Protein AF-A0A087SQ75-F1 (afdb_monomer_lite)

Radius of gyration: 21.37 Å; chains: 1; bounding box: 58×40×62 Å

Structure (mmCIF, N/CA/C/O backbone):
data_AF-A0A087SQ75-F1
#
_entry.id   AF-A0A087SQ75-F1
#
loop_
_atom_site.group_PDB
_atom_site.id
_atom_site.type_symbol
_atom_site.label_atom_id
_atom_site.label_alt_id
_atom_site.label_comp_id
_atom_site.label_asym_id
_atom_site.label_entity_id
_atom_site.label_seq_id
_atom_site.pdbx_PDB_ins_code
_atom_site.Cartn_x
_atom_site.Cartn_y
_atom_site.Cartn_z
_atom_site.occupancy
_atom_site.B_iso_or_equiv
_atom_site.auth_seq_id
_atom_site.auth_comp_id
_atom_site.auth_asym_id
_atom_site.auth_atom_id
_atom_site.pdbx_PDB_model_num
ATOM 1 N N . MET A 1 1 ? 0.098 8.932 1.287 1.00 66.19 1 MET A N 1
ATOM 2 C CA . MET A 1 1 ? -0.908 9.842 1.866 1.00 66.19 1 MET A CA 1
ATOM 3 C C . MET A 1 1 ? -0.530 11.257 1.477 1.00 66.19 1 MET A C 1
ATOM 5 O O . MET A 1 1 ? 0.657 11.552 1.413 1.00 66.19 1 MET A O 1
ATOM 9 N N . SER A 1 2 ? -1.513 12.097 1.157 1.00 80.88 2 SER A N 1
ATOM 10 C CA . SER A 1 2 ? -1.275 13.523 0.925 1.00 80.88 2 SER A CA 1
ATOM 11 C C . SER A 1 2 ? -1.126 14.210 2.279 1.00 80.88 2 SER A C 1
ATOM 13 O O . SER A 1 2 ? -2.069 14.174 3.065 1.00 80.88 2 SER A O 1
ATOM 15 N N . PHE A 1 3 ? 0.028 14.827 2.540 1.00 86.94 3 PHE A N 1
ATOM 16 C CA . PHE A 1 3 ? 0.308 15.516 3.806 1.00 86.94 3 PHE A CA 1
ATOM 17 C C . PHE A 1 3 ? -0.760 16.573 4.137 1.00 86.94 3 PHE A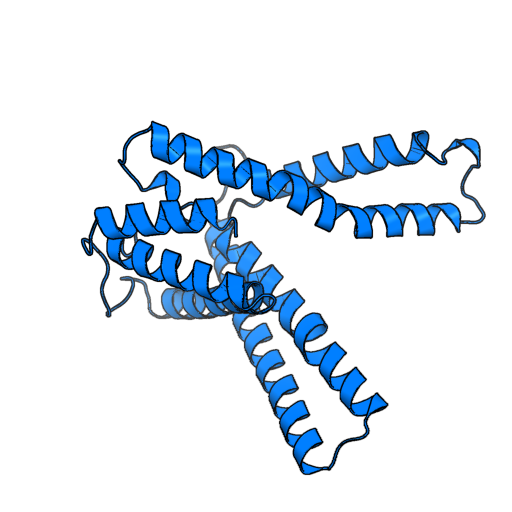 C 1
ATOM 19 O O . PHE A 1 3 ? -1.259 16.654 5.252 1.00 86.94 3 PHE A O 1
ATOM 26 N N . ALA A 1 4 ? -1.186 17.355 3.139 1.00 90.31 4 ALA A N 1
ATOM 27 C CA . ALA A 1 4 ? -2.216 18.374 3.337 1.00 90.31 4 ALA A CA 1
ATOM 28 C C . ALA A 1 4 ? -3.577 17.757 3.704 1.00 90.31 4 ALA A C 1
ATOM 30 O O . ALA A 1 4 ? -4.253 18.236 4.613 1.00 90.31 4 ALA A O 1
ATOM 31 N N . TYR A 1 5 ? -3.959 16.667 3.035 1.00 90.94 5 TYR A N 1
ATOM 32 C CA . TYR A 1 5 ? -5.167 15.916 3.376 1.00 90.94 5 TYR A CA 1
ATOM 33 C C . TYR A 1 5 ? -5.089 15.326 4.788 1.00 90.94 5 TYR A C 1
ATOM 35 O O . TYR A 1 5 ? -6.044 15.469 5.548 1.00 90.94 5 TYR A O 1
ATOM 43 N N . SER A 1 6 ? -3.968 14.693 5.157 1.00 91.12 6 SER A N 1
ATOM 44 C CA . SER A 1 6 ? -3.813 14.059 6.469 1.00 91.12 6 SER A CA 1
ATOM 45 C C . SER A 1 6 ? -3.833 15.098 7.592 1.00 91.12 6 SER A C 1
ATOM 47 O O . SER A 1 6 ? -4.494 14.873 8.603 1.00 91.12 6 SER A O 1
ATOM 49 N N . CYS A 1 7 ? -3.240 16.279 7.390 1.00 93.00 7 CYS A N 1
ATOM 50 C CA . CYS A 1 7 ? -3.358 17.404 8.319 1.00 93.00 7 CYS A CA 1
ATOM 51 C C . CYS A 1 7 ? -4.805 17.892 8.489 1.00 93.00 7 CYS A C 1
ATOM 53 O O . CYS A 1 7 ? -5.236 18.115 9.620 1.00 93.00 7 CYS A O 1
ATOM 55 N N . ILE A 1 8 ? -5.565 18.043 7.398 1.00 94.25 8 ILE A N 1
ATOM 56 C CA . ILE A 1 8 ? -6.971 18.471 7.475 1.00 94.25 8 ILE A CA 1
ATOM 57 C C . ILE A 1 8 ? -7.818 17.406 8.180 1.00 94.25 8 ILE A C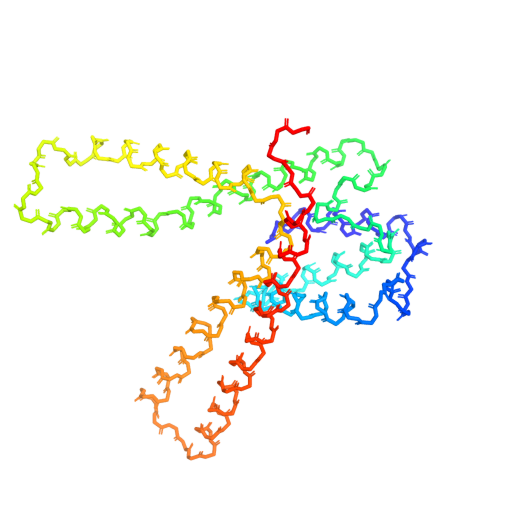 1
ATOM 59 O O . ILE A 1 8 ? -8.558 17.732 9.105 1.00 94.25 8 ILE A O 1
ATOM 63 N N . ALA A 1 9 ? -7.681 16.136 7.792 1.00 93.62 9 ALA A N 1
ATOM 64 C CA . ALA A 1 9 ? -8.411 15.026 8.401 1.00 93.62 9 ALA A CA 1
ATOM 65 C C . ALA A 1 9 ? -8.091 14.880 9.897 1.00 93.62 9 ALA A C 1
ATOM 67 O O . ALA A 1 9 ? -8.994 14.659 10.706 1.00 93.62 9 ALA A O 1
ATOM 68 N N . LEU A 1 10 ? -6.824 15.052 10.285 1.00 94.69 10 LEU A N 1
ATOM 69 C CA . LEU A 1 10 ? -6.404 15.060 11.684 1.00 94.69 10 LEU A CA 1
ATOM 70 C C . LEU A 1 10 ? -7.026 16.234 12.447 1.00 94.69 10 LEU A C 1
ATOM 72 O O . LEU A 1 10 ? -7.589 16.030 13.518 1.00 94.69 10 LEU A O 1
ATOM 76 N N . GLY A 1 11 ? -6.964 17.446 11.889 1.00 94.25 11 GLY A N 1
ATOM 77 C CA . GLY A 1 11 ? -7.548 18.639 12.503 1.00 94.25 11 GLY A CA 1
ATOM 78 C C . GLY A 1 11 ? -9.057 18.514 12.709 1.00 94.25 11 GLY A C 1
ATOM 79 O O . GLY A 1 11 ? -9.550 18.800 13.798 1.00 94.25 11 GLY A O 1
ATOM 80 N N . LEU A 1 12 ? -9.778 18.015 11.702 1.00 94.56 12 LEU A N 1
ATOM 81 C CA . LEU A 1 12 ? -11.212 17.739 11.802 1.00 94.56 12 LEU A CA 1
ATOM 82 C C . LEU A 1 12 ? -11.512 16.647 12.840 1.00 94.56 12 LEU A C 1
ATOM 84 O O . LEU A 1 12 ? -12.433 16.811 13.632 1.00 94.56 12 LEU A O 1
ATOM 88 N N . SER A 1 13 ? -10.709 15.579 12.899 1.00 94.25 13 SER A N 1
ATOM 89 C CA . SER A 1 13 ? -10.865 14.520 13.913 1.00 94.25 13 SER A CA 1
ATOM 90 C C . SER A 1 13 ? -10.673 15.050 15.335 1.00 94.25 13 SER A C 1
ATOM 92 O O . SER A 1 13 ? -11.413 14.687 16.242 1.00 94.25 13 SER A O 1
ATOM 94 N N . ILE A 1 14 ? -9.683 15.923 15.542 1.00 93.31 14 ILE A N 1
ATOM 95 C CA . ILE A 1 14 ? -9.434 16.551 16.845 1.00 93.31 14 ILE A CA 1
ATOM 96 C C . ILE A 1 14 ? -10.584 17.494 17.215 1.00 93.31 14 ILE A C 1
ATOM 98 O O . ILE A 1 14 ? -11.004 17.505 18.370 1.00 93.31 14 ILE A O 1
ATOM 102 N N . ALA A 1 15 ? -11.099 18.261 16.250 1.00 93.19 15 ALA A N 1
ATOM 103 C CA . ALA A 1 15 ? -12.219 19.175 16.461 1.00 93.19 15 ALA A CA 1
ATOM 104 C C . ALA A 1 15 ? -13.527 18.443 16.807 1.00 93.19 15 ALA A C 1
ATOM 106 O O . ALA A 1 15 ? -14.291 18.937 17.631 1.00 93.19 15 ALA A O 1
ATOM 107 N N . GLU A 1 16 ? -13.758 17.263 16.225 1.00 92.25 16 GLU A N 1
ATOM 108 C CA . GLU A 1 16 ? -14.891 16.388 16.562 1.00 92.25 16 GLU A CA 1
ATOM 109 C C . GLU A 1 16 ? -14.798 15.842 18.003 1.00 92.25 16 GLU A C 1
ATOM 111 O O . GLU A 1 16 ? -15.813 15.543 18.634 1.00 92.25 16 GLU A O 1
ATOM 116 N N . GLY A 1 17 ? -13.581 15.749 18.554 1.00 88.56 17 GLY A N 1
ATOM 117 C CA . GLY A 1 17 ? -13.322 15.286 19.917 1.00 88.56 17 GLY A CA 1
ATOM 118 C C . GLY A 1 17 ? -13.468 13.769 20.094 1.00 88.56 17 GLY A C 1
ATOM 119 O O . GLY A 1 17 ? -13.811 13.036 19.174 1.00 88.56 17 GLY A O 1
ATOM 120 N N . ASN A 1 18 ? -13.175 13.255 21.293 1.00 86.38 18 ASN A N 1
ATOM 121 C CA . ASN A 1 18 ? -13.293 11.819 21.579 1.00 86.38 18 ASN A CA 1
ATOM 122 C C . ASN A 1 18 ? -14.731 11.434 21.950 1.00 86.38 18 ASN A C 1
ATOM 124 O O . ASN A 1 18 ? -15.052 11.275 23.129 1.00 86.38 18 ASN A O 1
ATOM 128 N N . THR A 1 19 ? -15.586 11.303 20.941 1.00 83.44 19 THR A N 1
ATOM 129 C CA . THR A 1 19 ? -17.026 11.103 21.149 1.00 83.44 19 THR A CA 1
ATOM 130 C C . THR A 1 19 ? -17.421 9.623 21.161 1.00 83.44 19 THR A C 1
ATOM 132 O O . THR A 1 19 ? -18.355 9.242 21.865 1.00 83.44 19 THR A O 1
ATOM 135 N N . TYR A 1 20 ? -16.697 8.760 20.435 1.00 87.06 20 TYR A N 1
ATOM 136 C CA . TYR A 1 20 ? -17.093 7.351 20.253 1.00 87.06 20 TYR A CA 1
ATOM 137 C C . TYR A 1 20 ? -15.956 6.335 20.432 1.00 87.06 20 TYR A C 1
ATOM 139 O O . TYR A 1 20 ? -16.225 5.138 20.576 1.00 87.06 20 TYR A O 1
ATOM 147 N N . GLY A 1 21 ? -14.690 6.761 20.401 1.00 85.06 21 GLY A N 1
ATOM 148 C CA . GLY A 1 21 ? -13.554 5.853 20.524 1.00 85.06 21 GLY A CA 1
ATOM 149 C C . GLY A 1 21 ? -13.409 5.264 21.924 1.00 85.06 21 GLY A C 1
ATOM 150 O O . GLY A 1 21 ? -13.470 5.963 22.934 1.00 85.06 21 GLY A O 1
ATOM 151 N N . THR A 1 22 ? -13.156 3.955 21.995 1.00 86.44 22 THR A N 1
ATOM 152 C CA . THR A 1 22 ? -12.891 3.266 23.268 1.00 86.44 22 THR A CA 1
ATOM 153 C C . THR A 1 22 ? -11.668 2.362 23.165 1.00 86.44 22 THR A C 1
ATOM 155 O O . THR A 1 22 ? -11.427 1.748 22.120 1.00 86.44 22 THR A O 1
ATOM 158 N N . ILE A 1 23 ? -10.938 2.213 24.276 1.00 84.31 23 ILE A N 1
ATOM 159 C CA . ILE A 1 23 ? -9.810 1.271 24.392 1.00 84.31 23 ILE A CA 1
ATOM 160 C C . ILE A 1 23 ? -10.249 -0.201 24.338 1.00 84.31 23 ILE A C 1
ATOM 162 O O . ILE A 1 23 ? -9.430 -1.076 24.079 1.00 84.31 23 ILE A O 1
ATOM 166 N N . ALA A 1 24 ? -11.540 -0.485 24.547 1.00 83.25 24 ALA A N 1
ATOM 167 C CA . ALA A 1 24 ? -12.104 -1.833 24.447 1.00 83.25 24 ALA A CA 1
ATOM 168 C C . ALA A 1 24 ? -12.258 -2.313 22.986 1.00 83.25 24 ALA A C 1
ATOM 170 O O . ALA A 1 24 ? -12.550 -3.489 22.736 1.00 83.25 24 ALA A O 1
ATOM 171 N N . GLY A 1 25 ? -12.050 -1.416 22.016 1.00 79.19 25 GLY A N 1
ATOM 172 C CA . GLY A 1 25 ? -12.167 -1.715 20.594 1.00 79.19 25 GLY A CA 1
ATOM 173 C C . GLY A 1 25 ? -13.617 -1.791 20.111 1.00 79.19 25 GLY A C 1
ATOM 174 O O . GLY A 1 25 ? -14.572 -1.493 20.831 1.00 79.19 25 GLY A O 1
ATOM 175 N N . GLN A 1 26 ? -13.788 -2.228 18.865 1.00 82.69 26 GLN A N 1
ATOM 176 C CA . GLN A 1 26 ? -15.108 -2.398 18.255 1.00 82.69 26 GLN A CA 1
ATOM 177 C C . GLN A 1 26 ? -15.898 -3.534 18.929 1.00 82.69 26 GLN A C 1
ATOM 179 O O . GLN A 1 26 ? -15.313 -4.505 19.409 1.00 82.69 26 GLN A O 1
ATOM 184 N N . LYS A 1 27 ? -17.233 -3.468 18.958 1.00 85.81 27 LYS A N 1
ATOM 185 C CA . LYS A 1 27 ? -18.093 -4.551 19.477 1.00 85.81 27 LYS A CA 1
ATOM 186 C C . LYS A 1 27 ? -18.377 -5.596 18.388 1.00 85.81 27 LYS A C 1
ATOM 188 O O . LYS A 1 27 ? -19.488 -5.688 17.886 1.00 85.81 27 LYS A O 1
ATOM 193 N N . LEU A 1 28 ? -17.352 -6.358 18.017 1.00 86.81 28 LEU A N 1
ATOM 194 C CA . LEU A 1 28 ? -17.427 -7.445 17.032 1.00 86.81 28 LEU A CA 1
ATOM 195 C C . LEU A 1 28 ? -17.259 -8.821 17.691 1.00 86.81 28 LEU A C 1
ATOM 197 O O . LEU A 1 28 ? -16.760 -8.917 18.818 1.00 86.81 28 LEU A O 1
ATOM 201 N N . SER A 1 29 ? -17.631 -9.888 16.976 1.00 92.00 29 SER A N 1
ATOM 202 C CA . SER A 1 29 ? -17.328 -11.259 17.399 1.00 92.00 29 SER A CA 1
ATOM 203 C C . SER A 1 29 ? -15.806 -11.469 17.513 1.00 92.00 29 SER A C 1
ATOM 205 O O . SER A 1 29 ? -15.039 -10.807 16.805 1.00 92.00 29 SER A O 1
ATOM 207 N N . PRO A 1 30 ? -15.327 -12.382 18.380 1.00 92.25 30 PRO A N 1
ATOM 208 C CA . PRO A 1 30 ? -13.891 -12.614 18.548 1.00 92.25 30 PRO A CA 1
ATOM 209 C C . PRO A 1 30 ? -13.163 -12.955 17.240 1.00 92.25 30 PRO A C 1
ATOM 211 O O . PRO A 1 30 ? -12.055 -12.473 17.015 1.00 92.25 30 PRO A O 1
ATOM 214 N N . SER A 1 31 ? -13.797 -13.731 16.356 1.00 92.06 31 SER A N 1
ATOM 215 C CA . SER A 1 31 ? -13.237 -14.089 15.049 1.00 92.06 31 SER A CA 1
ATOM 216 C C . SER A 1 31 ? -13.136 -12.885 14.114 1.00 92.06 31 SER A C 1
ATOM 218 O O . SER A 1 31 ? -12.074 -12.656 13.544 1.00 92.06 31 SER A O 1
ATOM 220 N N . ALA A 1 32 ? -14.192 -12.073 14.005 1.00 90.44 32 ALA A N 1
ATOM 221 C CA . ALA A 1 32 ? -14.179 -10.868 13.177 1.00 90.44 32 ALA A CA 1
ATOM 222 C C . ALA A 1 32 ? -13.126 -9.860 13.665 1.00 90.44 32 ALA A C 1
ATOM 224 O O . ALA A 1 32 ? -12.400 -9.286 12.857 1.00 90.44 32 ALA A O 1
ATOM 225 N N . LYS A 1 33 ? -12.963 -9.705 14.989 1.00 90.75 33 LYS A N 1
ATOM 226 C CA . LYS A 1 33 ? -11.864 -8.905 15.555 1.00 90.75 33 LYS A CA 1
ATOM 227 C C . LYS A 1 33 ? -10.499 -9.448 15.152 1.00 90.75 33 LYS A C 1
ATOM 229 O O . LYS A 1 33 ? -9.636 -8.668 14.763 1.00 90.75 33 LYS A O 1
ATOM 234 N N . ALA A 1 34 ? -10.294 -10.760 15.262 1.00 93.31 34 ALA A N 1
ATOM 235 C CA . ALA A 1 34 ? -9.017 -11.382 14.938 1.00 93.31 34 ALA A CA 1
ATOM 236 C C . ALA A 1 34 ? -8.644 -11.159 13.465 1.00 93.31 34 ALA A C 1
ATOM 238 O O . ALA A 1 34 ? -7.552 -10.670 13.187 1.00 93.31 34 ALA A O 1
ATOM 239 N N . PHE A 1 35 ? -9.561 -11.428 12.531 1.00 94.81 35 PHE A N 1
ATOM 240 C CA . PHE A 1 35 ? -9.315 -11.197 11.104 1.00 94.81 35 PHE A CA 1
ATOM 241 C C . PHE A 1 35 ? -9.165 -9.709 10.766 1.00 94.81 35 PHE A C 1
ATOM 243 O O . PHE A 1 35 ? -8.282 -9.360 9.988 1.00 94.81 35 PHE A O 1
ATOM 250 N N . GLY A 1 36 ? -9.918 -8.823 11.429 1.00 92.56 36 GLY A N 1
ATOM 251 C CA . GLY A 1 36 ? -9.737 -7.371 11.333 1.00 92.56 36 GLY A CA 1
ATOM 252 C C . GLY A 1 36 ? -8.338 -6.907 11.748 1.00 92.56 36 GLY A C 1
ATOM 253 O O . GLY A 1 36 ? -7.708 -6.114 11.046 1.00 92.56 36 GLY A O 1
ATOM 254 N N . VAL A 1 37 ? -7.814 -7.437 12.859 1.00 93.06 37 VAL A N 1
ATOM 255 C CA . VAL A 1 37 ? -6.441 -7.155 13.311 1.00 93.06 37 VAL A CA 1
ATOM 256 C C . VAL A 1 37 ? -5.429 -7.674 12.297 1.00 93.06 37 VAL A C 1
ATOM 258 O O . VAL A 1 37 ? -4.523 -6.935 11.924 1.00 93.06 37 VAL A O 1
ATOM 261 N N . LEU A 1 38 ? -5.596 -8.908 11.814 1.00 95.56 38 LEU A N 1
ATOM 262 C CA . LEU A 1 38 ? -4.712 -9.490 10.805 1.00 95.56 38 LEU A CA 1
ATOM 263 C C . LEU A 1 38 ? -4.686 -8.652 9.520 1.00 95.56 38 LEU A C 1
ATOM 265 O O . LEU A 1 38 ? -3.612 -8.275 9.066 1.00 95.56 38 LEU A O 1
ATOM 269 N N . ASN A 1 39 ? -5.845 -8.277 8.983 1.00 94.56 39 ASN A N 1
ATOM 270 C CA . ASN A 1 39 ? -5.937 -7.394 7.820 1.00 94.56 39 ASN A CA 1
ATOM 271 C C . ASN A 1 39 ? -5.259 -6.034 8.063 1.00 94.56 39 ASN A C 1
ATOM 273 O O . ASN A 1 39 ? -4.500 -5.550 7.224 1.00 94.56 39 ASN A O 1
ATOM 277 N N . SER A 1 40 ? -5.456 -5.453 9.252 1.00 91.44 40 SER A N 1
ATOM 278 C CA . SER A 1 40 ? -4.825 -4.183 9.634 1.00 91.44 40 SER A CA 1
ATOM 279 C C . SER A 1 40 ? -3.296 -4.270 9.648 1.00 91.44 40 SER A C 1
ATOM 281 O O . SER A 1 40 ? -2.635 -3.286 9.317 1.00 91.44 40 SER A O 1
ATOM 283 N N . LEU A 1 41 ? -2.714 -5.435 9.971 1.00 92.81 41 LEU A N 1
ATOM 284 C CA . LEU A 1 41 ? -1.268 -5.645 9.831 1.00 92.81 41 LEU A CA 1
ATOM 285 C C . LEU A 1 41 ? -0.839 -5.443 8.377 1.00 92.81 41 LEU A C 1
ATOM 287 O O . LEU A 1 41 ? 0.147 -4.758 8.144 1.00 92.81 41 LEU A O 1
ATOM 291 N N . GLY A 1 42 ? -1.599 -5.948 7.402 1.00 91.06 42 GLY A N 1
ATOM 292 C CA . GLY A 1 42 ? -1.338 -5.733 5.976 1.00 91.06 42 GLY A CA 1
ATOM 293 C C . GLY A 1 42 ? -1.302 -4.251 5.596 1.00 91.06 42 GLY A C 1
ATOM 294 O O . GLY A 1 42 ? -0.357 -3.796 4.950 1.00 91.06 42 GLY A O 1
ATOM 295 N N . SER A 1 43 ? -2.265 -3.469 6.087 1.00 88.56 43 SER A N 1
ATOM 296 C CA . SER A 1 43 ? -2.314 -2.017 5.863 1.00 88.56 43 SER A CA 1
ATOM 297 C C . SER A 1 43 ? -1.142 -1.279 6.524 1.00 88.56 43 SER A C 1
ATOM 299 O O . SER A 1 43 ? -0.582 -0.344 5.948 1.00 88.56 43 SER A O 1
ATOM 301 N N . VAL A 1 44 ? -0.707 -1.720 7.709 1.00 89.25 44 VAL A N 1
ATOM 302 C CA . VAL A 1 44 ? 0.495 -1.189 8.376 1.00 89.25 44 VAL A CA 1
ATOM 303 C C . VAL A 1 44 ? 1.761 -1.552 7.601 1.00 89.25 44 VAL A C 1
ATOM 305 O O . VAL A 1 44 ? 2.629 -0.701 7.418 1.00 89.25 44 VAL A O 1
ATOM 308 N N . LEU A 1 45 ? 1.867 -2.786 7.106 1.00 89.81 45 LEU A N 1
ATOM 309 C CA . LEU A 1 45 ? 2.989 -3.246 6.288 1.00 89.81 45 LEU A CA 1
ATOM 310 C C . LEU A 1 45 ? 3.100 -2.461 4.975 1.00 89.81 45 LEU A C 1
ATOM 312 O O . LEU A 1 45 ? 4.205 -2.092 4.571 1.00 89.81 45 LEU A O 1
ATOM 316 N N . PHE A 1 46 ? 1.964 -2.142 4.350 1.00 85.38 46 PHE A N 1
ATOM 317 C CA . PHE A 1 46 ? 1.908 -1.242 3.199 1.00 85.38 46 PHE A CA 1
ATOM 318 C C . PHE A 1 46 ? 2.512 0.130 3.537 1.00 85.38 46 PHE A C 1
ATOM 320 O O . PHE A 1 46 ? 3.403 0.613 2.834 1.00 85.38 46 PHE A O 1
ATOM 327 N N . ALA A 1 47 ? 2.076 0.729 4.649 1.00 85.12 47 ALA A N 1
ATOM 328 C CA . ALA A 1 47 ? 2.543 2.036 5.105 1.00 85.12 47 ALA A CA 1
ATOM 329 C C . ALA A 1 47 ? 4.024 2.044 5.522 1.00 85.12 47 ALA A C 1
ATOM 331 O O . ALA A 1 47 ? 4.718 3.037 5.308 1.00 85.12 47 ALA A O 1
ATOM 332 N N . TYR A 1 48 ? 4.525 0.940 6.085 1.00 83.31 48 TYR A N 1
ATOM 333 C CA . TYR A 1 48 ? 5.890 0.829 6.604 1.00 83.31 48 TYR A CA 1
ATOM 334 C C . TYR A 1 48 ? 6.966 1.060 5.540 1.00 83.31 48 TYR A C 1
ATOM 336 O O . TYR A 1 48 ? 8.050 1.545 5.862 1.00 83.31 48 TYR A O 1
ATOM 344 N N . SER A 1 49 ? 6.662 0.779 4.268 1.00 71.75 49 SER A N 1
ATOM 345 C CA . SER A 1 49 ? 7.573 1.053 3.147 1.00 71.75 49 SER A CA 1
ATOM 346 C C . SER A 1 49 ? 8.020 2.524 3.089 1.00 71.75 49 SER A C 1
ATOM 348 O O . SER A 1 49 ? 9.052 2.827 2.494 1.00 71.75 49 SER A O 1
ATOM 350 N N . PHE A 1 50 ? 7.291 3.431 3.753 1.00 76.56 50 PHE A N 1
ATOM 351 C CA . PHE A 1 50 ? 7.626 4.844 3.873 1.00 76.56 50 PHE A CA 1
ATOM 352 C C . PHE A 1 50 ? 7.388 5.336 5.311 1.00 76.56 50 PHE A C 1
ATOM 354 O O . PHE A 1 50 ? 6.269 5.679 5.691 1.00 76.56 50 PHE A O 1
ATOM 361 N N . SER A 1 51 ? 8.451 5.426 6.116 1.00 76.06 51 SER A N 1
ATOM 362 C CA . SER A 1 51 ? 8.369 5.760 7.551 1.00 76.06 51 SER A CA 1
ATOM 363 C C . SER A 1 51 ? 7.608 7.057 7.864 1.00 76.06 51 SER A C 1
ATOM 365 O O . SER A 1 51 ? 6.843 7.090 8.824 1.00 76.06 51 SER A O 1
ATOM 367 N N . MET A 1 52 ? 7.754 8.104 7.045 1.00 79.31 52 MET A N 1
ATOM 368 C CA . MET A 1 52 ? 6.988 9.351 7.204 1.00 79.31 52 MET A CA 1
ATOM 369 C C . MET A 1 52 ? 5.478 9.138 7.013 1.00 79.31 52 MET A C 1
ATOM 371 O O . MET A 1 52 ? 4.675 9.666 7.776 1.00 79.31 52 MET A O 1
ATOM 375 N N . ILE A 1 53 ? 5.088 8.306 6.043 1.00 83.06 53 ILE A N 1
ATOM 376 C CA . ILE A 1 53 ? 3.679 8.013 5.745 1.00 83.06 53 ILE A CA 1
ATOM 377 C C . ILE A 1 53 ? 3.043 7.218 6.889 1.00 83.06 53 ILE A C 1
ATOM 379 O O . ILE A 1 53 ? 1.883 7.450 7.224 1.00 83.06 53 ILE A O 1
ATOM 383 N N . LEU A 1 54 ? 3.798 6.306 7.508 1.00 85.56 54 LEU A N 1
ATOM 384 C CA . LEU A 1 54 ? 3.317 5.526 8.646 1.00 85.56 54 LEU A CA 1
ATOM 385 C C . LEU A 1 54 ? 2.870 6.425 9.808 1.00 85.56 54 LEU A C 1
ATOM 387 O O . LEU A 1 54 ? 1.802 6.196 10.373 1.00 85.56 54 LEU A O 1
ATOM 391 N N . VAL A 1 55 ? 3.652 7.462 10.129 1.00 87.31 55 VAL A N 1
ATOM 392 C CA . VAL A 1 55 ? 3.324 8.408 11.208 1.00 87.31 55 VAL A CA 1
ATOM 393 C C . VAL A 1 55 ? 2.032 9.167 10.899 1.00 87.31 55 VAL A C 1
ATOM 395 O O . VAL A 1 55 ? 1.163 9.270 11.764 1.00 87.31 55 VAL A O 1
ATOM 398 N N . GLU A 1 56 ? 1.862 9.643 9.664 1.00 88.62 56 GLU A N 1
ATOM 399 C CA . GLU A 1 56 ? 0.636 10.332 9.242 1.00 88.62 56 GLU A CA 1
ATOM 400 C C . GLU A 1 56 ? -0.596 9.423 9.318 1.00 88.62 56 GLU A C 1
ATOM 402 O O . GLU A 1 56 ? -1.630 9.818 9.861 1.00 88.62 56 GLU A O 1
ATOM 407 N N . ILE A 1 57 ? -0.487 8.193 8.803 1.00 88.25 57 ILE A N 1
ATOM 408 C CA . ILE A 1 57 ? -1.582 7.216 8.828 1.00 88.25 57 ILE A CA 1
ATOM 409 C C . ILE A 1 57 ? -1.964 6.897 10.268 1.00 88.25 57 ILE A C 1
ATOM 411 O O . ILE A 1 57 ? -3.151 6.878 10.587 1.00 88.25 57 ILE A O 1
ATOM 415 N N . GLN A 1 58 ? -0.984 6.675 11.144 1.00 89.81 58 GLN A N 1
ATOM 416 C CA . GLN A 1 58 ? -1.246 6.361 12.542 1.00 89.81 58 GLN A CA 1
ATOM 417 C C . GLN A 1 58 ? -1.936 7.525 13.261 1.00 89.81 58 GLN A C 1
ATOM 419 O O . GLN A 1 58 ? -2.926 7.297 13.956 1.00 89.81 58 GLN A O 1
ATOM 424 N N . ALA A 1 59 ? -1.471 8.760 13.057 1.00 92.50 59 ALA A N 1
ATOM 425 C CA . ALA A 1 59 ? -2.075 9.943 13.664 1.00 92.50 59 ALA A CA 1
ATOM 426 C C . ALA A 1 59 ? -3.543 10.118 13.242 1.00 92.50 59 ALA A C 1
ATOM 428 O O . ALA A 1 59 ? -4.418 10.238 14.100 1.00 92.50 59 ALA A O 1
ATOM 429 N N . VAL A 1 60 ? -3.828 10.066 11.935 1.00 93.19 60 VAL A N 1
ATOM 430 C CA . VAL A 1 60 ? -5.198 10.205 11.411 1.00 93.19 60 VAL A CA 1
ATOM 431 C C . VAL A 1 60 ? -6.079 9.032 11.838 1.00 93.19 60 VAL A C 1
ATOM 433 O O . VAL A 1 60 ? -7.224 9.247 12.219 1.00 93.19 60 VAL A O 1
ATOM 436 N N . SER A 1 61 ? -5.561 7.802 11.828 1.00 91.25 61 SER A N 1
ATOM 437 C CA . SER A 1 61 ? -6.342 6.612 12.197 1.00 91.25 61 SER A CA 1
ATOM 438 C C . SER A 1 61 ? -6.730 6.620 13.674 1.00 91.25 61 SER A C 1
ATOM 440 O O . SER A 1 61 ? -7.871 6.312 14.010 1.00 91.25 61 SER A O 1
ATOM 442 N N . VAL A 1 62 ? -5.803 6.994 14.563 1.00 92.25 62 VAL A N 1
ATOM 443 C CA . VAL A 1 62 ? -6.082 7.094 16.003 1.00 92.25 62 VAL A CA 1
ATOM 444 C C . VAL A 1 62 ? -7.071 8.222 16.271 1.00 92.25 62 VAL A C 1
ATOM 446 O O . VAL A 1 62 ? -8.085 7.985 16.923 1.00 92.25 62 VAL A O 1
ATOM 449 N N . ALA A 1 63 ? -6.821 9.422 15.738 1.00 94.06 63 ALA A N 1
ATOM 450 C CA . ALA A 1 63 ? -7.715 10.558 15.940 1.00 94.06 63 ALA A CA 1
ATOM 451 C C . ALA A 1 63 ? -9.109 10.292 15.354 1.00 94.06 63 ALA A C 1
ATOM 453 O O . ALA A 1 63 ? -10.111 10.538 16.017 1.00 94.06 63 ALA A O 1
ATOM 454 N N . GLY A 1 64 ? -9.183 9.714 14.155 1.00 93.75 64 GLY A N 1
ATOM 455 C CA . GLY A 1 64 ? -10.438 9.334 13.519 1.00 93.75 64 GLY A CA 1
ATOM 456 C C . GLY A 1 64 ? -11.201 8.270 14.307 1.00 93.75 64 GLY A C 1
ATOM 457 O O . GLY A 1 64 ? -12.414 8.372 14.468 1.00 93.75 64 GLY A O 1
ATOM 458 N N . TYR A 1 65 ? -10.512 7.259 14.843 1.00 92.50 65 TYR A N 1
ATOM 459 C CA . TYR A 1 65 ? -11.152 6.260 15.699 1.00 92.50 65 TYR A CA 1
ATOM 460 C C . TYR A 1 65 ? -11.628 6.862 17.029 1.00 92.50 65 TYR A C 1
ATOM 462 O O . TYR A 1 65 ? -12.683 6.476 17.524 1.00 92.50 65 TYR A O 1
ATOM 470 N N . MET A 1 66 ? -10.911 7.832 17.598 1.00 92.19 66 MET A N 1
ATOM 471 C CA . MET A 1 66 ? -11.400 8.595 18.754 1.00 92.19 66 MET A CA 1
ATOM 472 C C . MET A 1 66 ? -12.667 9.391 18.401 1.00 92.19 66 MET A C 1
ATOM 474 O O . MET A 1 66 ? -13.660 9.340 19.132 1.00 92.19 66 MET A O 1
ATOM 478 N N . ALA A 1 67 ? -12.663 10.030 17.231 1.00 92.88 67 ALA A N 1
ATOM 479 C CA . ALA A 1 67 ? -13.762 10.840 16.723 1.00 92.88 67 ALA A CA 1
ATOM 480 C C . ALA A 1 67 ? -15.016 10.048 16.349 1.00 92.88 67 ALA A C 1
ATOM 482 O O . ALA A 1 67 ? -16.110 10.541 16.575 1.00 92.88 67 ALA A O 1
ATOM 483 N N . PHE A 1 68 ? -14.890 8.833 15.803 1.00 92.56 68 PHE A N 1
ATOM 484 C CA . PHE A 1 68 ? -16.022 8.097 15.212 1.00 92.56 68 PHE A CA 1
ATOM 485 C C . PHE A 1 68 ? -16.179 6.651 15.700 1.00 92.56 68 PHE A C 1
ATOM 487 O O . PHE A 1 68 ? -17.167 5.983 15.372 1.00 92.56 68 PHE A O 1
ATOM 494 N N . GLY A 1 69 ? -15.241 6.133 16.491 1.00 91.25 69 GLY A N 1
ATOM 495 C CA . GLY A 1 69 ? -15.285 4.772 17.021 1.00 91.25 69 GLY A CA 1
ATOM 496 C C . GLY A 1 69 ? -15.409 3.720 15.917 1.00 91.25 69 GLY A C 1
ATOM 497 O O . GLY A 1 69 ? -14.742 3.780 14.886 1.00 91.25 69 GLY A O 1
ATOM 498 N N . SER A 1 70 ? -16.303 2.748 16.111 1.00 88.12 70 SER A N 1
ATOM 499 C CA . SER A 1 70 ? -16.563 1.678 15.135 1.00 88.12 70 SER A CA 1
ATOM 500 C C . SER A 1 70 ? -17.293 2.136 13.870 1.00 88.12 70 SER A C 1
ATOM 502 O O . SER A 1 70 ? -17.518 1.321 12.986 1.00 88.12 70 SER A O 1
ATOM 504 N N . SER A 1 71 ? -17.704 3.402 13.791 1.00 88.31 71 SER A N 1
ATOM 505 C CA . SER A 1 71 ? -18.446 3.933 12.646 1.00 88.31 71 SER A CA 1
ATOM 506 C C . SER A 1 71 ? -17.558 4.643 11.620 1.00 88.31 71 SER A C 1
ATOM 508 O O . SER A 1 71 ? -18.080 5.227 10.671 1.00 88.31 71 SER A O 1
ATOM 510 N N . ILE A 1 72 ? -16.236 4.642 11.810 1.00 89.38 72 ILE A N 1
ATOM 511 C CA . ILE A 1 72 ? -15.287 5.214 10.851 1.00 89.38 72 ILE A CA 1
ATOM 512 C C . ILE A 1 72 ? -15.366 4.493 9.497 1.00 89.38 72 ILE A C 1
ATOM 514 O O . ILE A 1 72 ? -15.521 3.275 9.443 1.00 89.38 72 ILE A O 1
ATOM 518 N N . GLN A 1 73 ? -15.261 5.252 8.406 1.00 88.75 73 GLN A N 1
ATOM 519 C CA . GLN A 1 73 ? -15.251 4.726 7.039 1.00 88.75 73 GLN A CA 1
ATOM 520 C C . GLN A 1 73 ? -13.828 4.726 6.450 1.00 88.75 73 GLN A C 1
ATOM 522 O O . GLN A 1 73 ? -12.975 5.465 6.947 1.00 88.75 73 GLN A O 1
ATOM 527 N N . PRO A 1 74 ? -13.558 3.915 5.402 1.00 86.75 74 PRO A N 1
ATOM 528 C CA . PRO A 1 74 ? -12.264 3.910 4.710 1.00 86.75 74 PRO A CA 1
ATOM 529 C C . PRO A 1 74 ? -11.871 5.295 4.179 1.00 86.75 74 PRO A C 1
ATOM 531 O O . PRO A 1 74 ? -10.722 5.713 4.318 1.00 86.75 74 PRO A O 1
ATOM 534 N N . ASP A 1 75 ? -12.843 6.023 3.624 1.00 90.06 75 ASP A N 1
ATOM 535 C CA . ASP A 1 75 ? -12.735 7.463 3.412 1.00 90.06 75 ASP A CA 1
ATOM 536 C C . ASP A 1 75 ? -13.253 8.184 4.659 1.00 90.06 75 ASP A C 1
ATOM 538 O O . ASP A 1 75 ? -14.451 8.203 4.940 1.00 90.06 75 ASP A O 1
ATOM 542 N N . ILE A 1 76 ? -12.340 8.765 5.434 1.00 90.38 76 ILE A N 1
ATOM 543 C CA . ILE A 1 76 ? -12.697 9.468 6.668 1.00 90.38 76 ILE A CA 1
ATOM 544 C C . ILE A 1 76 ? -13.436 10.782 6.381 1.00 90.38 76 ILE A C 1
ATOM 546 O O . ILE A 1 76 ? -14.201 11.243 7.228 1.00 90.38 76 ILE A O 1
ATOM 550 N N . LEU A 1 77 ? -13.257 11.386 5.196 1.00 91.31 77 LEU A N 1
ATOM 551 C CA . LEU A 1 77 ? -13.881 12.672 4.884 1.00 91.31 77 LEU A CA 1
ATOM 552 C C . LEU A 1 77 ? -15.400 12.585 4.800 1.00 91.31 77 LEU A C 1
ATOM 554 O O . LEU A 1 77 ? -16.074 13.563 5.116 1.00 91.31 77 LEU A O 1
ATOM 558 N N . THR A 1 78 ? -15.946 11.421 4.445 1.00 90.94 78 THR A N 1
ATOM 559 C CA . THR A 1 78 ? -17.400 11.210 4.374 1.00 90.94 78 THR A CA 1
ATOM 560 C C . THR A 1 78 ? -18.069 11.226 5.749 1.00 90.94 78 THR A C 1
ATOM 562 O O . THR A 1 78 ? -19.294 11.301 5.837 1.00 90.94 78 THR A O 1
ATOM 565 N N . ARG A 1 79 ? -17.291 11.158 6.840 1.00 91.62 79 ARG A N 1
ATOM 566 C CA . ARG A 1 79 ? -17.815 11.136 8.212 1.00 91.62 79 ARG A CA 1
ATOM 567 C C . ARG A 1 79 ? -17.901 12.505 8.863 1.00 91.62 79 ARG A C 1
ATOM 569 O O . ARG A 1 79 ? -18.650 12.639 9.827 1.00 91.62 79 ARG A O 1
ATOM 576 N N . PHE A 1 80 ? -17.190 13.503 8.350 1.00 91.31 80 PHE A N 1
ATOM 577 C CA . PHE A 1 80 ? -17.209 14.839 8.930 1.00 91.31 80 PHE A CA 1
ATOM 578 C C . PHE A 1 80 ? -18.450 15.626 8.507 1.00 91.31 80 PHE A C 1
ATOM 580 O O . PHE A 1 80 ? -18.750 15.746 7.323 1.00 91.31 80 PHE A O 1
ATOM 587 N N . ALA A 1 81 ? -19.101 16.266 9.480 1.00 86.12 81 ALA A N 1
ATOM 588 C CA . ALA A 1 81 ? -20.139 17.278 9.254 1.00 86.12 81 ALA A CA 1
ATOM 589 C C . ALA A 1 81 ? -19.567 18.716 9.224 1.00 86.12 81 ALA A C 1
ATOM 591 O O . ALA A 1 81 ? -20.288 19.688 9.441 1.00 86.12 81 ALA A O 1
ATOM 592 N N . GLY A 1 82 ? -18.252 18.851 9.009 1.00 81.31 82 GLY A N 1
ATOM 593 C CA . GLY A 1 82 ? -17.530 20.123 9.062 1.00 81.31 82 GLY A CA 1
ATOM 594 C C . GLY A 1 82 ? -17.883 21.100 7.929 1.00 81.31 82 GLY A C 1
ATOM 595 O O . GLY A 1 82 ? -18.678 20.788 7.041 1.00 81.31 82 GLY A O 1
ATOM 596 N N . PRO A 1 83 ? -17.269 22.300 7.915 1.00 91.25 83 PRO A N 1
ATOM 597 C CA . PRO A 1 83 ? -17.544 23.305 6.894 1.00 91.25 83 PRO A CA 1
ATOM 598 C C . PRO A 1 83 ? -17.266 22.754 5.492 1.00 91.25 83 PRO A C 1
ATOM 600 O O . PRO A 1 83 ? -16.154 22.303 5.208 1.00 91.25 83 PRO A O 1
ATOM 603 N N . GLY A 1 84 ? -18.251 22.838 4.593 1.00 92.56 84 GLY A N 1
ATOM 604 C CA . GLY A 1 84 ? -18.165 22.217 3.265 1.00 92.56 84 GLY A CA 1
ATOM 605 C C . GLY A 1 84 ? -16.930 22.638 2.460 1.00 92.56 84 GLY A C 1
ATOM 606 O O . GLY A 1 84 ? -16.342 21.818 1.762 1.00 92.56 84 GLY A O 1
ATOM 607 N N . TRP A 1 85 ? -16.462 23.881 2.618 1.00 93.94 85 TRP A N 1
ATOM 608 C CA . TRP A 1 85 ? -15.250 24.362 1.950 1.00 93.94 85 TRP A CA 1
ATOM 609 C C . TRP A 1 85 ? -13.981 23.615 2.393 1.00 93.94 85 TRP A C 1
ATOM 611 O O . TRP A 1 85 ? -13.118 23.356 1.559 1.00 93.94 85 TRP A O 1
ATOM 621 N N . VAL A 1 86 ? -13.874 23.216 3.667 1.00 94.31 86 VAL A N 1
ATOM 622 C CA . VAL A 1 86 ? -12.731 22.438 4.179 1.00 94.31 86 VAL A CA 1
ATOM 623 C C . VAL A 1 86 ? -12.725 21.050 3.552 1.00 94.31 86 VAL A C 1
ATOM 625 O O . VAL A 1 86 ? -11.682 20.580 3.102 1.00 94.31 86 VAL A O 1
ATOM 628 N N . LEU A 1 87 ? -13.896 20.414 3.472 1.00 93.38 87 LEU A N 1
ATOM 629 C CA . LEU A 1 87 ? -14.050 19.092 2.864 1.00 93.38 87 LEU A CA 1
ATOM 630 C C . LEU A 1 87 ? -13.746 19.127 1.363 1.00 93.38 87 LEU A C 1
ATOM 632 O O . LEU A 1 87 ? -13.075 18.230 0.855 1.00 93.38 87 LEU A O 1
ATOM 636 N N . ILE A 1 88 ? -14.172 20.180 0.660 1.00 94.44 88 ILE A N 1
ATOM 637 C CA . ILE A 1 88 ? -13.832 20.398 -0.754 1.00 94.44 88 ILE A CA 1
ATOM 638 C C . ILE A 1 88 ? -12.315 20.519 -0.923 1.00 94.44 88 ILE A C 1
ATOM 640 O O . ILE A 1 88 ? -11.739 19.849 -1.781 1.00 94.44 88 ILE A O 1
ATOM 644 N N . TRP A 1 89 ? -11.647 21.318 -0.087 1.00 94.31 89 TRP A N 1
ATOM 645 C CA . TRP A 1 89 ? -10.192 21.456 -0.138 1.00 94.31 89 TRP A CA 1
ATOM 646 C C . TRP A 1 89 ? -9.465 20.151 0.179 1.00 94.31 89 TRP A C 1
ATOM 648 O O . TRP A 1 89 ? -8.521 19.801 -0.527 1.00 94.31 89 TRP A O 1
ATOM 658 N N . ALA A 1 90 ? -9.914 19.397 1.183 1.00 93.19 90 ALA A N 1
ATOM 659 C CA . ALA A 1 90 ? -9.337 18.099 1.516 1.00 93.19 90 ALA A CA 1
ATOM 660 C C . ALA A 1 90 ? -9.432 17.121 0.332 1.00 93.19 90 ALA A C 1
ATOM 662 O O . ALA A 1 90 ? -8.427 16.517 -0.046 1.00 93.19 90 ALA A O 1
ATOM 663 N N . ASN A 1 91 ? -10.598 17.042 -0.317 1.00 93.12 91 ASN A N 1
ATOM 664 C CA . ASN A 1 91 ? -10.798 16.236 -1.523 1.00 93.12 91 ASN A CA 1
ATOM 665 C C . ASN A 1 91 ? -9.922 16.710 -2.695 1.00 93.12 91 ASN A C 1
ATOM 667 O O . ASN A 1 91 ? -9.293 15.895 -3.372 1.00 93.12 91 ASN A O 1
ATOM 671 N N . ALA A 1 92 ? -9.800 18.023 -2.909 1.00 94.38 92 ALA A N 1
ATOM 672 C CA . ALA A 1 92 ? -8.912 18.570 -3.934 1.00 94.38 92 ALA A CA 1
ATOM 673 C C . ALA A 1 92 ? -7.443 18.178 -3.691 1.00 94.38 92 ALA A C 1
ATOM 675 O O . ALA A 1 92 ? -6.742 17.802 -4.630 1.00 94.38 92 ALA A O 1
ATOM 676 N N . MET A 1 93 ? -6.981 18.189 -2.435 1.00 93.69 93 MET A N 1
ATOM 677 C CA . MET A 1 93 ? -5.625 17.755 -2.075 1.00 93.69 93 MET A CA 1
ATOM 678 C C . MET A 1 93 ? -5.391 16.258 -2.304 1.00 93.69 93 MET A C 1
ATOM 680 O O . MET A 1 93 ? -4.269 15.867 -2.639 1.00 93.69 93 MET A O 1
ATOM 684 N N . VAL A 1 94 ? -6.421 15.417 -2.154 1.00 91.75 94 VAL A N 1
ATOM 685 C CA . VAL A 1 94 ? -6.350 13.998 -2.542 1.00 91.75 94 VAL A CA 1
ATOM 686 C C . VAL A 1 94 ? -6.143 13.883 -4.047 1.00 91.75 94 VAL A C 1
ATOM 688 O O . VAL A 1 94 ? -5.216 13.197 -4.470 1.00 91.75 94 VAL A O 1
ATOM 691 N N . ILE A 1 95 ? -6.929 14.599 -4.855 1.00 92.69 95 ILE A N 1
ATOM 692 C CA . ILE A 1 95 ? -6.815 14.573 -6.323 1.00 92.69 95 ILE A CA 1
ATOM 693 C C . ILE A 1 95 ? -5.429 15.048 -6.774 1.00 92.69 95 ILE A C 1
ATOM 695 O O . ILE A 1 95 ? -4.759 14.358 -7.546 1.00 92.69 95 ILE A O 1
ATOM 699 N N . ILE A 1 96 ? -4.969 16.190 -6.252 1.00 93.56 96 ILE A N 1
ATOM 700 C CA . ILE A 1 96 ? -3.659 16.774 -6.577 1.00 93.56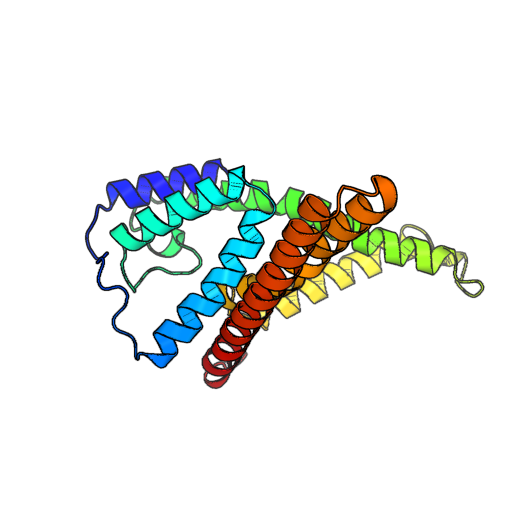 96 ILE A CA 1
ATOM 701 C C . ILE A 1 96 ? -2.519 15.800 -6.258 1.00 93.56 96 ILE A C 1
ATOM 703 O O . ILE A 1 96 ? -1.538 15.751 -6.992 1.00 93.56 96 ILE A O 1
ATOM 707 N N . HIS A 1 97 ? -2.641 15.003 -5.195 1.00 91.44 97 HIS A N 1
ATOM 708 C CA . HIS A 1 97 ? -1.654 13.984 -4.840 1.00 91.44 97 HIS A CA 1
ATOM 709 C C . HIS A 1 97 ? -1.787 12.695 -5.667 1.00 91.44 97 HIS A C 1
ATOM 711 O O . HIS A 1 97 ? -0.776 12.112 -6.064 1.00 91.44 97 HIS A O 1
ATOM 717 N N . MET A 1 98 ? -3.013 12.243 -5.940 1.00 91.75 98 MET A N 1
ATOM 718 C CA . MET A 1 98 ? -3.284 10.986 -6.641 1.00 91.75 98 MET A CA 1
ATOM 719 C C . MET A 1 98 ? -2.930 11.047 -8.128 1.00 91.75 98 MET A C 1
ATOM 721 O O . MET A 1 98 ? -2.436 10.058 -8.663 1.00 91.75 98 MET A O 1
ATOM 725 N N . VAL A 1 99 ? -3.107 12.193 -8.796 1.00 92.69 99 VAL A N 1
ATOM 726 C CA . VAL A 1 99 ? -2.799 12.325 -10.233 1.00 92.69 99 VAL A CA 1
ATOM 727 C C . VAL A 1 99 ? -1.306 12.079 -10.533 1.00 92.69 99 VAL A C 1
ATOM 729 O O . VAL A 1 99 ? -1.009 11.224 -11.372 1.00 92.69 99 VAL A O 1
ATOM 732 N N . PRO A 1 100 ? -0.341 12.735 -9.856 1.00 93.12 100 PRO A N 1
ATOM 733 C CA . PRO A 1 100 ? 1.078 12.438 -10.036 1.00 93.12 100 PRO A CA 1
ATOM 734 C C . PRO A 1 100 ? 1.458 11.041 -9.547 1.00 93.12 100 PRO A C 1
ATOM 736 O O . PRO A 1 100 ? 2.243 10.367 -10.211 1.00 93.12 100 PRO A O 1
ATOM 739 N N . ALA A 1 101 ? 0.894 10.585 -8.421 1.00 91.25 101 ALA A N 1
ATOM 740 C CA . ALA A 1 101 ? 1.167 9.247 -7.903 1.00 91.25 101 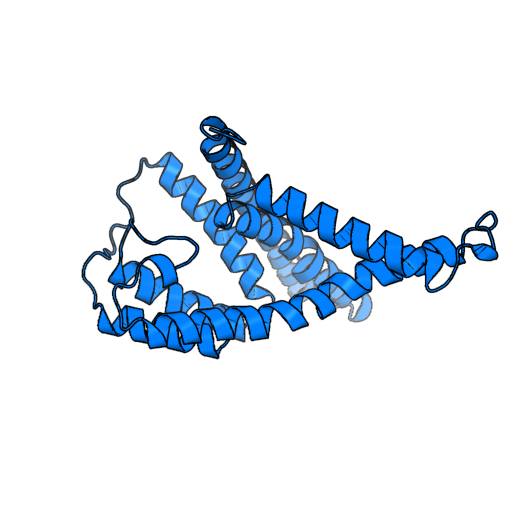ALA A CA 1
ATOM 741 C C . ALA A 1 101 ? 0.799 8.175 -8.938 1.00 91.25 101 ALA A C 1
ATOM 743 O O . ALA A 1 101 ? 1.622 7.316 -9.249 1.00 91.25 101 ALA A O 1
ATOM 744 N N . TYR A 1 102 ? -0.388 8.279 -9.543 1.00 92.50 102 TYR A N 1
ATOM 745 C CA . TYR A 1 102 ? -0.819 7.392 -10.619 1.00 92.50 102 TYR A CA 1
ATOM 746 C C . TYR A 1 102 ? 0.188 7.368 -11.773 1.00 92.50 102 TYR A C 1
ATOM 748 O O . TYR A 1 102 ? 0.552 6.291 -12.241 1.00 92.50 102 TYR A O 1
ATOM 756 N N . GLN A 1 103 ? 0.691 8.531 -12.203 1.00 93.31 103 GLN A N 1
ATOM 757 C CA . GLN A 1 103 ? 1.712 8.574 -13.251 1.00 93.31 103 GLN A CA 1
ATOM 758 C C . GLN A 1 103 ? 2.977 7.833 -12.814 1.00 93.31 103 GLN A C 1
ATOM 760 O O . GLN A 1 103 ? 3.420 6.932 -13.518 1.00 93.31 103 GLN A O 1
ATOM 765 N N . VAL A 1 104 ? 3.528 8.135 -11.639 1.00 93.75 104 VAL A N 1
ATOM 766 C CA . VAL A 1 104 ? 4.755 7.487 -11.147 1.00 93.75 104 VAL A CA 1
ATOM 767 C C . VAL A 1 104 ? 4.604 5.963 -11.065 1.00 93.75 104 VAL A C 1
ATOM 769 O O . VAL A 1 104 ? 5.512 5.245 -11.480 1.00 93.75 104 VAL A O 1
ATOM 772 N N . TYR A 1 105 ? 3.456 5.460 -10.603 1.00 90.06 105 TYR A N 1
ATOM 773 C CA . TYR A 1 105 ? 3.215 4.020 -10.463 1.00 90.06 105 TYR A CA 1
ATOM 774 C C . TYR A 1 105 ? 2.880 3.307 -11.780 1.00 90.06 105 TYR A C 1
ATOM 776 O O . TYR A 1 105 ? 3.268 2.154 -11.964 1.00 90.06 105 TYR A O 1
ATOM 784 N N . ALA A 1 106 ? 2.187 3.961 -12.714 1.00 93.94 106 ALA A N 1
ATOM 785 C CA . ALA A 1 106 ? 1.802 3.338 -13.980 1.00 93.94 106 ALA A CA 1
ATOM 786 C C . ALA A 1 106 ? 2.972 3.241 -14.979 1.00 93.94 106 ALA A C 1
ATOM 788 O O . ALA A 1 106 ? 3.031 2.294 -15.770 1.00 93.94 106 ALA A O 1
ATOM 789 N N . GLN A 1 107 ? 3.910 4.201 -14.963 1.00 94.94 107 GLN A N 1
ATOM 790 C CA . GLN A 1 107 ? 4.979 4.276 -15.970 1.00 94.94 107 GLN A CA 1
ATOM 791 C C . GLN A 1 107 ? 5.868 3.021 -16.040 1.00 94.94 107 GLN A C 1
ATOM 793 O O . GLN A 1 107 ? 6.080 2.552 -17.157 1.00 94.94 107 GLN A O 1
ATOM 798 N N . PRO A 1 108 ? 6.361 2.427 -14.932 1.00 94.75 108 PRO A N 1
ATOM 799 C CA . PRO A 1 108 ? 7.214 1.238 -15.005 1.00 94.75 108 PRO A CA 1
ATOM 800 C C . PRO A 1 108 ? 6.531 0.051 -15.694 1.00 94.75 108 PRO A C 1
ATOM 802 O O . PRO A 1 108 ? 7.129 -0.604 -16.547 1.00 94.75 108 PRO A O 1
ATOM 805 N N . THR A 1 109 ? 5.255 -0.186 -15.384 1.00 93.69 109 THR A N 1
ATOM 806 C CA . THR A 1 109 ? 4.459 -1.267 -15.982 1.00 93.69 109 THR A CA 1
ATOM 807 C C . THR A 1 109 ? 4.275 -1.053 -17.481 1.00 93.69 109 THR A C 1
ATOM 809 O O . THR A 1 109 ? 4.507 -1.959 -18.282 1.00 93.69 109 THR A O 1
ATOM 812 N N . LEU A 1 110 ? 3.901 0.164 -17.882 1.00 95.19 110 LEU A N 1
ATOM 813 C CA . LEU A 1 110 ? 3.723 0.510 -19.291 1.00 95.19 110 LEU A CA 1
ATOM 814 C C . LEU A 1 110 ? 5.049 0.437 -20.058 1.00 95.19 110 LEU A C 1
ATOM 816 O O . LEU A 1 110 ? 5.091 -0.117 -21.155 1.00 95.19 110 LEU A O 1
ATOM 820 N N . ALA A 1 111 ? 6.137 0.932 -19.466 1.00 94.56 111 ALA A N 1
ATOM 821 C CA . ALA A 1 111 ? 7.472 0.882 -20.050 1.00 94.56 111 ALA A CA 1
ATOM 822 C C . ALA A 1 111 ? 7.950 -0.562 -20.250 1.00 94.56 111 ALA A C 1
ATOM 824 O O . ALA A 1 111 ? 8.467 -0.884 -21.318 1.00 94.56 111 ALA A O 1
ATOM 825 N N . PHE A 1 112 ? 7.716 -1.447 -19.277 1.00 95.12 112 PHE A N 1
ATOM 826 C CA . PHE A 1 112 ? 8.044 -2.868 -19.393 1.00 95.12 112 PHE A CA 1
ATOM 827 C C . PHE A 1 112 ? 7.316 -3.530 -20.571 1.00 95.12 112 PHE A C 1
ATOM 829 O O . PHE A 1 112 ? 7.933 -4.250 -21.361 1.00 95.12 112 PHE A O 1
ATOM 836 N N . ILE A 1 113 ? 6.016 -3.258 -20.734 1.00 94.56 113 ILE A N 1
ATOM 837 C CA . ILE A 1 113 ? 5.224 -3.788 -21.853 1.00 94.56 113 ILE A CA 1
ATOM 838 C C . ILE A 1 113 ? 5.731 -3.226 -23.188 1.00 94.56 113 ILE A C 1
ATOM 840 O O . ILE A 1 113 ? 5.931 -3.989 -24.136 1.00 94.56 113 ILE A O 1
ATOM 844 N N . GLU A 1 114 ? 5.980 -1.914 -23.268 1.00 93.31 114 GLU A N 1
ATOM 845 C CA . GLU A 1 114 ? 6.519 -1.261 -24.468 1.00 93.31 114 GLU A CA 1
ATOM 846 C C . GLU A 1 114 ? 7.883 -1.849 -24.869 1.00 93.31 114 GLU A C 1
ATOM 848 O O . GLU A 1 114 ? 8.090 -2.197 -26.034 1.00 93.31 114 GLU A O 1
ATOM 853 N N . GLU A 1 115 ? 8.798 -2.026 -23.914 1.00 92.50 115 GLU A N 1
ATOM 854 C CA . GLU A 1 115 ? 10.128 -2.594 -24.150 1.00 92.50 115 GLU A CA 1
ATOM 855 C C . GLU A 1 115 ? 10.040 -4.069 -24.573 1.00 92.50 115 GLU A C 1
ATOM 857 O O . GLU A 1 115 ? 10.712 -4.518 -25.508 1.00 92.50 115 GLU A O 1
ATOM 862 N N . ARG A 1 116 ? 9.164 -4.843 -23.923 1.00 93.69 116 ARG A N 1
ATOM 863 C CA . ARG A 1 116 ? 8.931 -6.248 -24.267 1.00 93.69 116 ARG A CA 1
ATOM 864 C C . ARG A 1 116 ? 8.333 -6.412 -25.663 1.00 93.69 116 ARG A C 1
ATOM 866 O O . ARG A 1 116 ? 8.687 -7.376 -26.348 1.00 93.69 116 ARG A O 1
ATOM 873 N N . TYR A 1 117 ? 7.461 -5.494 -26.074 1.00 92.88 117 TYR A N 1
ATOM 874 C CA . TYR A 1 117 ? 6.903 -5.443 -27.421 1.00 92.88 117 TYR A CA 1
ATOM 875 C C . TYR A 1 117 ? 7.958 -5.033 -28.452 1.00 92.88 117 TYR A C 1
ATOM 877 O O . TYR A 1 117 ? 8.065 -5.657 -29.503 1.00 92.88 117 TYR A O 1
ATOM 885 N N . ALA A 1 118 ? 8.794 -4.040 -28.139 1.00 89.38 118 ALA A N 1
ATOM 886 C CA . ALA A 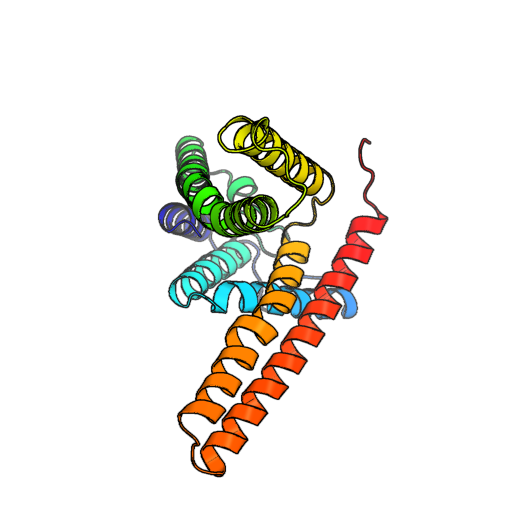1 118 ? 9.863 -3.583 -29.026 1.00 89.38 118 ALA A CA 1
ATOM 887 C C . ALA A 1 118 ? 10.904 -4.679 -29.317 1.00 89.38 118 ALA A C 1
ATOM 889 O O . ALA A 1 118 ? 11.382 -4.784 -30.446 1.00 89.38 118 ALA A O 1
ATOM 890 N N . ARG A 1 119 ? 11.215 -5.526 -28.324 1.00 90.94 119 ARG A N 1
ATOM 891 C CA . ARG A 1 119 ? 12.112 -6.688 -28.472 1.00 90.94 119 ARG A CA 1
ATOM 892 C C . ARG A 1 119 ? 11.472 -7.895 -29.161 1.00 90.94 119 ARG A C 1
ATOM 894 O O . ARG A 1 119 ? 12.158 -8.878 -29.436 1.00 90.94 119 ARG A O 1
ATOM 901 N N . TRP A 1 120 ? 10.166 -7.883 -29.415 1.00 92.81 120 TRP A N 1
ATOM 902 C CA . TRP A 1 120 ? 9.499 -9.019 -30.038 1.00 92.81 120 TRP A CA 1
ATOM 903 C C . TRP A 1 120 ? 9.786 -9.051 -31.543 1.00 92.81 120 TRP A C 1
ATOM 905 O O . TRP A 1 120 ? 9.355 -8.177 -32.288 1.00 92.81 120 TRP A O 1
ATOM 915 N N . ALA A 1 121 ? 10.485 -10.094 -32.000 1.00 87.25 121 ALA A N 1
ATOM 916 C CA . ALA A 1 121 ? 10.960 -10.218 -33.383 1.00 87.25 121 ALA A CA 1
ATOM 917 C C . ALA A 1 121 ? 9.854 -10.118 -34.454 1.00 87.25 121 ALA A C 1
ATOM 919 O O . ALA A 1 121 ? 10.117 -9.686 -35.570 1.00 87.25 121 ALA A O 1
ATOM 920 N N . ARG A 1 122 ? 8.615 -10.499 -34.115 1.00 90.00 122 ARG A N 1
ATOM 921 C CA . ARG A 1 122 ? 7.451 -10.444 -35.016 1.00 90.00 122 ARG A CA 1
ATOM 922 C C . ARG A 1 122 ? 6.603 -9.178 -34.852 1.00 90.00 122 ARG A C 1
ATOM 924 O O . ARG A 1 122 ? 5.574 -9.063 -35.511 1.00 90.00 122 ARG A O 1
ATOM 931 N N . ALA A 1 123 ? 6.994 -8.244 -33.983 1.00 86.56 123 ALA A N 1
ATOM 932 C CA . ALA A 1 123 ? 6.244 -7.012 -33.776 1.00 86.56 123 ALA A CA 1
ATOM 933 C C . ALA A 1 123 ? 6.267 -6.156 -35.053 1.00 86.56 123 ALA A C 1
ATOM 935 O O . ALA A 1 123 ? 7.355 -5.740 -35.475 1.00 86.56 123 ALA A O 1
ATOM 936 N N . PRO A 1 124 ? 5.101 -5.842 -35.648 1.00 88.88 124 PRO A N 1
ATOM 937 C CA . PRO A 1 124 ? 5.045 -4.986 -36.820 1.00 88.88 124 PRO A CA 1
ATOM 938 C C . PRO A 1 124 ? 5.711 -3.633 -36.548 1.00 88.88 124 PRO A C 1
ATOM 940 O O . PRO A 1 124 ? 5.505 -3.017 -35.504 1.00 88.88 124 PRO A O 1
ATOM 943 N N . ALA A 1 125 ? 6.510 -3.129 -37.488 1.00 84.25 125 ALA A N 1
ATOM 944 C CA . ALA A 1 125 ? 7.149 -1.821 -37.317 1.00 84.25 125 ALA A CA 1
ATOM 945 C C . ALA A 1 125 ? 6.110 -0.686 -37.231 1.00 84.25 125 ALA A C 1
ATOM 947 O O . ALA A 1 125 ? 6.307 0.289 -36.507 1.00 84.25 125 ALA A O 1
ATOM 948 N N . TRP A 1 126 ? 4.975 -0.845 -37.925 1.00 86.38 126 TRP A N 1
ATOM 949 C CA . TRP A 1 126 ? 3.918 0.162 -38.001 1.00 86.38 126 TRP A CA 1
ATOM 950 C C . TRP A 1 126 ? 3.150 0.360 -36.695 1.00 86.38 126 TRP A C 1
ATOM 952 O O . TRP A 1 126 ? 2.538 1.410 -36.545 1.00 86.38 126 TRP A O 1
ATOM 962 N N . SER A 1 127 ? 3.151 -0.608 -35.776 1.00 89.56 127 SER A N 1
ATOM 963 C CA . SER A 1 127 ? 2.372 -0.555 -34.534 1.00 89.56 127 SER A CA 1
ATOM 964 C C . SER A 1 127 ? 3.127 0.100 -33.376 1.00 89.56 127 SER A C 1
ATOM 966 O O . SER A 1 127 ? 2.560 0.259 -32.305 1.00 89.56 127 SER A O 1
ATOM 968 N N . ARG A 1 128 ? 4.390 0.504 -33.558 1.00 86.75 128 ARG A N 1
ATOM 969 C CA . ARG A 1 128 ? 5.228 1.109 -32.507 1.00 86.75 128 ARG A CA 1
ATOM 970 C C . ARG A 1 128 ? 4.881 2.585 -32.254 1.00 86.75 128 ARG A C 1
ATOM 972 O O . ARG A 1 128 ? 4.155 3.224 -33.014 1.00 86.75 128 ARG A O 1
ATOM 979 N N . GLY A 1 129 ? 5.431 3.148 -31.177 1.00 88.81 129 GLY A N 1
ATOM 980 C CA . GLY A 1 129 ? 5.239 4.558 -30.827 1.00 88.81 129 GLY A CA 1
ATOM 981 C C . GLY A 1 129 ? 3.799 4.859 -30.406 1.00 88.81 129 GLY A C 1
ATOM 982 O O . GLY A 1 129 ? 3.184 4.070 -29.693 1.00 88.81 129 GLY A O 1
ATOM 983 N N . TRP A 1 130 ? 3.245 5.996 -30.835 1.00 92.38 130 TRP A N 1
ATOM 984 C CA . TRP A 1 130 ? 1.912 6.458 -30.414 1.00 92.38 130 TRP A CA 1
ATOM 985 C C . TRP A 1 130 ? 0.783 5.455 -30.711 1.00 92.38 130 TRP A C 1
ATOM 987 O O . TRP A 1 130 ? -0.166 5.368 -29.935 1.00 92.38 130 TRP A O 1
ATOM 997 N N . LYS A 1 131 ? 0.928 4.637 -31.763 1.00 92.94 131 LYS A N 1
ATOM 998 C CA . LYS A 1 131 ? -0.040 3.601 -32.158 1.00 92.94 131 LYS A CA 1
ATOM 999 C C . LYS A 1 131 ? -0.130 2.428 -31.179 1.00 92.94 131 LYS A C 1
ATOM 1001 O O . LYS A 1 131 ? -1.197 1.844 -31.063 1.00 92.94 131 LYS A O 1
ATOM 1006 N N . LEU A 1 132 ? 0.946 2.107 -30.457 1.00 92.62 132 LEU A N 1
ATOM 1007 C CA . LEU A 1 132 ? 0.909 1.176 -29.319 1.00 92.62 132 LEU A CA 1
ATOM 1008 C C . LEU A 1 132 ? 0.525 1.920 -28.042 1.00 92.62 132 LEU A C 1
ATOM 1010 O O . LEU A 1 132 ? -0.287 1.445 -27.256 1.00 92.62 132 LEU A O 1
ATOM 1014 N N . ARG A 1 133 ? 1.127 3.095 -27.834 1.00 93.69 133 ARG A N 1
ATOM 1015 C CA . ARG A 1 133 ? 1.050 3.838 -26.575 1.00 93.69 133 ARG A CA 1
ATOM 1016 C C . ARG A 1 133 ? -0.359 4.279 -26.221 1.00 93.69 133 ARG A C 1
ATOM 1018 O O . ARG A 1 133 ? -0.704 4.172 -25.049 1.00 93.69 133 ARG A O 1
ATOM 1025 N N . ILE A 1 134 ? -1.126 4.788 -27.189 1.00 94.75 134 ILE A N 1
ATOM 1026 C CA . ILE A 1 134 ? -2.487 5.281 -26.952 1.00 94.75 134 ILE A CA 1
ATOM 1027 C C . ILE A 1 134 ? -3.417 4.109 -26.602 1.00 94.75 134 ILE A C 1
ATOM 1029 O O . ILE A 1 134 ? -3.939 4.126 -25.489 1.00 94.75 134 ILE A O 1
ATOM 1033 N N . PRO A 1 135 ? -3.557 3.047 -27.428 1.00 95.00 135 PRO A N 1
ATOM 1034 C CA . PRO A 1 135 ? -4.411 1.913 -27.075 1.00 95.00 135 PRO A CA 1
ATOM 1035 C C . PRO A 1 135 ? -3.994 1.231 -25.774 1.00 95.00 135 PRO A C 1
ATOM 1037 O O . PRO A 1 135 ? -4.853 0.926 -24.957 1.00 95.00 135 PRO A O 1
ATOM 1040 N N . LEU A 1 136 ? -2.688 1.041 -25.544 1.00 94.88 136 LEU A N 1
ATOM 1041 C CA . LEU A 1 136 ? -2.186 0.412 -24.322 1.00 94.88 136 LEU A CA 1
ATOM 1042 C C . LEU A 1 136 ? -2.531 1.233 -23.072 1.00 94.88 136 LEU A C 1
ATOM 1044 O O . LEU A 1 136 ? -2.993 0.670 -22.084 1.00 94.88 136 LEU A O 1
ATOM 1048 N N . ARG A 1 137 ? -2.328 2.557 -23.109 1.00 95.12 137 ARG A N 1
ATOM 1049 C CA . ARG A 1 137 ? -2.646 3.444 -21.977 1.00 95.12 137 ARG A CA 1
ATOM 1050 C C . ARG A 1 137 ? -4.147 3.534 -21.739 1.00 95.12 137 ARG A C 1
ATOM 1052 O O . ARG A 1 137 ? -4.568 3.430 -20.593 1.00 95.12 137 ARG A O 1
ATOM 1059 N N . SER A 1 138 ? -4.945 3.687 -22.795 1.00 95.75 138 SER A N 1
ATOM 1060 C CA . SER A 1 138 ? -6.406 3.709 -22.687 1.00 95.75 138 SER A CA 1
ATOM 1061 C C . SER A 1 138 ? -6.941 2.391 -22.133 1.00 95.75 138 SER A C 1
ATOM 1063 O O . SER A 1 138 ? -7.734 2.410 -21.199 1.00 95.75 138 SER A O 1
ATOM 1065 N N . PHE A 1 139 ? -6.458 1.254 -22.639 1.00 95.50 139 PHE A N 1
ATOM 1066 C CA . PHE A 1 139 ? -6.819 -0.063 -22.119 1.00 95.50 139 PHE A CA 1
ATOM 1067 C C . PHE A 1 139 ? -6.436 -0.213 -20.646 1.00 95.50 139 PHE A C 1
ATOM 1069 O O . PHE A 1 139 ? -7.256 -0.660 -19.854 1.00 95.50 139 PHE A O 1
ATOM 1076 N N . TYR A 1 140 ? -5.225 0.201 -20.265 1.00 95.12 140 TYR A N 1
ATOM 1077 C CA . TYR A 1 140 ? -4.771 0.142 -18.878 1.00 95.12 140 TYR A CA 1
ATOM 1078 C C . TYR A 1 140 ? -5.668 0.967 -17.943 1.00 95.12 140 TYR A C 1
ATOM 1080 O O . TYR A 1 140 ? -6.105 0.452 -16.919 1.00 95.12 140 TYR A O 1
ATOM 1088 N N . VAL A 1 141 ? -6.006 2.207 -18.319 1.00 95.12 141 VAL A N 1
ATOM 1089 C CA . VAL A 1 141 ? -6.921 3.061 -17.539 1.00 95.12 141 VAL A CA 1
ATOM 1090 C C . VAL A 1 141 ? -8.296 2.407 -17.414 1.00 95.12 141 VAL A C 1
ATOM 1092 O O . VAL A 1 141 ? -8.803 2.273 -16.306 1.00 95.12 141 VAL A O 1
ATOM 1095 N N . VAL A 1 142 ? -8.880 1.954 -18.528 1.00 96.00 142 VAL A N 1
ATOM 1096 C CA . VAL A 1 142 ? -10.198 1.300 -18.527 1.00 96.00 142 VAL A CA 1
ATOM 1097 C C . VAL A 1 142 ? -10.186 0.045 -17.656 1.00 96.00 142 VAL A C 1
ATOM 1099 O O . VAL A 1 142 ? -11.095 -0.142 -16.855 1.00 96.00 142 VAL A O 1
ATOM 1102 N N . ALA A 1 143 ? -9.146 -0.784 -17.753 1.00 94.00 143 ALA A N 1
ATOM 1103 C CA . ALA A 1 143 ? -9.012 -1.991 -16.946 1.00 94.00 143 ALA A CA 1
ATOM 1104 C C . ALA A 1 143 ? -8.936 -1.670 -15.446 1.00 94.00 143 ALA A C 1
ATOM 1106 O O . ALA A 1 143 ? -9.649 -2.285 -14.657 1.00 94.00 143 ALA A O 1
ATOM 1107 N N . VAL A 1 144 ? -8.125 -0.683 -15.048 1.00 92.06 144 VAL A N 1
ATOM 1108 C CA . VAL A 1 144 ? -8.022 -0.258 -13.642 1.00 92.06 144 VAL A CA 1
ATOM 1109 C C . VAL A 1 144 ? -9.338 0.348 -13.146 1.00 92.06 144 VAL A C 1
ATOM 1111 O O . VAL A 1 144 ? -9.746 0.052 -12.027 1.00 92.06 144 VAL A O 1
ATOM 1114 N N . CYS A 1 145 ? -10.043 1.131 -13.969 1.00 92.06 145 CYS A N 1
ATOM 1115 C CA . CYS A 1 145 ? -11.364 1.664 -13.626 1.00 92.06 145 CYS A CA 1
ATOM 1116 C C . CYS A 1 145 ? -12.403 0.556 -13.429 1.00 92.06 145 CYS A C 1
ATOM 1118 O O . CYS A 1 145 ? -13.149 0.602 -12.457 1.00 92.06 145 CYS A O 1
ATOM 1120 N N . ILE A 1 146 ? -12.434 -0.448 -14.312 1.00 91.38 146 ILE A N 1
ATOM 1121 C CA . ILE A 1 146 ? -13.322 -1.606 -14.159 1.00 91.38 146 ILE A CA 1
ATOM 1122 C C . ILE A 1 146 ? -13.007 -2.316 -12.845 1.00 91.38 146 ILE A C 1
ATOM 1124 O O . ILE A 1 146 ? -13.905 -2.497 -12.036 1.00 91.38 146 ILE A O 1
ATOM 1128 N N . ILE A 1 147 ? -11.735 -2.634 -12.582 1.00 89.00 147 ILE A N 1
ATOM 1129 C CA . ILE A 1 147 ? -11.320 -3.286 -11.332 1.00 89.00 147 ILE A CA 1
ATOM 1130 C C . ILE A 1 147 ? -11.747 -2.466 -10.105 1.00 89.00 147 ILE A C 1
ATOM 1132 O O . ILE A 1 147 ? -12.243 -3.042 -9.141 1.00 89.00 147 ILE A O 1
ATOM 1136 N N . ALA A 1 148 ? -11.594 -1.140 -10.144 1.00 86.69 148 ALA A N 1
ATOM 1137 C CA . ALA A 1 148 ? -11.995 -0.257 -9.052 1.00 86.69 148 ALA A CA 1
ATOM 1138 C C . ALA A 1 148 ? -13.514 -0.265 -8.804 1.00 86.69 148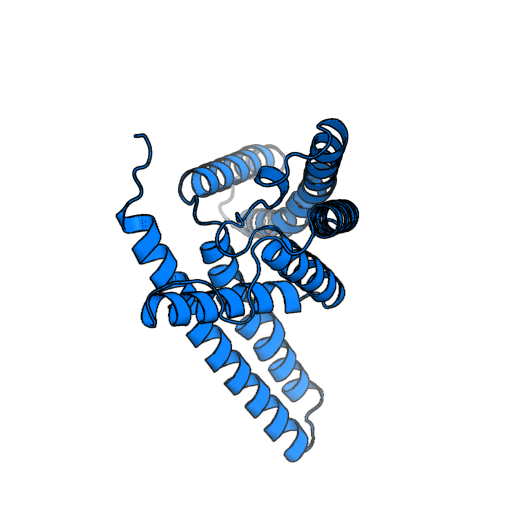 ALA A C 1
ATOM 1140 O O . ALA A 1 148 ? -13.936 -0.222 -7.654 1.00 86.69 148 ALA A O 1
ATOM 1141 N N . ILE A 1 149 ? -14.328 -0.356 -9.860 1.00 87.25 149 ILE A N 1
ATOM 1142 C CA . ILE A 1 149 ? -15.789 -0.495 -9.745 1.00 87.25 149 ILE A CA 1
ATOM 1143 C C . ILE A 1 149 ? -16.157 -1.889 -9.215 1.00 87.25 149 ILE A C 1
ATOM 1145 O O . ILE A 1 149 ? -17.062 -2.017 -8.399 1.00 87.25 149 ILE A O 1
ATOM 1149 N N . CYS A 1 150 ? -15.440 -2.925 -9.656 1.00 84.06 150 CYS A N 1
ATOM 1150 C CA . CYS A 1 150 ? -15.688 -4.320 -9.296 1.00 84.06 150 CYS A CA 1
ATOM 1151 C C . CYS A 1 150 ? -15.357 -4.676 -7.838 1.00 84.06 150 CYS A C 1
ATOM 1153 O O . CYS A 1 150 ? -15.866 -5.676 -7.337 1.00 84.06 150 CYS A O 1
ATOM 1155 N N . LEU A 1 151 ? -14.447 -3.943 -7.190 1.00 83.75 151 LEU A N 1
ATOM 1156 C CA . LEU A 1 151 ? -13.888 -4.296 -5.880 1.00 83.75 151 LEU A CA 1
ATOM 1157 C C . LEU A 1 151 ? -14.013 -3.127 -4.886 1.00 83.75 151 LEU A C 1
ATOM 1159 O O . LEU A 1 151 ? -13.019 -2.447 -4.616 1.00 83.75 151 LEU A O 1
ATOM 1163 N N . PRO A 1 152 ? -15.195 -2.902 -4.282 1.00 82.94 152 PRO A N 1
ATOM 1164 C CA . PRO A 1 152 ? -15.421 -1.791 -3.351 1.00 82.94 152 PRO A CA 1
ATOM 1165 C C . PRO A 1 152 ? -14.855 -2.020 -1.931 1.00 82.94 152 PRO A C 1
ATOM 1167 O O . PRO A 1 152 ? -15.149 -1.253 -1.017 1.00 82.94 152 PRO A O 1
ATOM 1170 N N . PHE A 1 153 ? -14.014 -3.038 -1.718 1.00 87.12 153 PHE A N 1
ATOM 1171 C CA . PHE A 1 153 ? -13.440 -3.404 -0.411 1.00 87.12 153 PHE A CA 1
ATOM 1172 C C . PHE A 1 153 ? -12.057 -2.777 -0.205 1.00 87.12 153 PHE A C 1
ATOM 1174 O O . PHE A 1 153 ? -11.048 -3.469 -0.060 1.00 87.12 153 PHE A O 1
ATOM 1181 N N . PHE A 1 154 ? -11.985 -1.444 -0.242 1.00 85.50 154 PHE A N 1
ATOM 1182 C CA . PHE A 1 154 ? -10.707 -0.721 -0.272 1.00 85.50 154 PHE A CA 1
ATOM 1183 C C . PHE A 1 154 ? -9.735 -1.151 0.839 1.00 85.50 154 PHE A C 1
ATOM 1185 O O . PHE A 1 154 ? -8.577 -1.451 0.554 1.00 85.50 154 PHE A O 1
ATOM 1192 N N . ASN A 1 155 ? -10.204 -1.227 2.090 1.00 87.50 155 ASN A N 1
ATOM 1193 C CA . ASN A 1 155 ? -9.355 -1.574 3.233 1.00 87.50 155 ASN A CA 1
ATOM 1194 C C . ASN A 1 155 ? -8.747 -2.975 3.112 1.00 87.50 155 ASN A C 1
ATOM 1196 O O . ASN A 1 155 ? -7.558 -3.144 3.376 1.00 87.50 155 ASN A O 1
ATOM 1200 N N . ASP A 1 156 ? -9.531 -3.961 2.684 1.00 91.75 156 ASP A N 1
ATOM 1201 C CA . ASP A 1 156 ? -9.061 -5.344 2.620 1.00 91.75 156 ASP A CA 1
ATOM 1202 C C . ASP A 1 156 ? -8.127 -5.571 1.437 1.00 91.75 156 ASP A C 1
ATOM 1204 O O . ASP A 1 156 ? -7.131 -6.285 1.548 1.00 91.75 156 ASP A O 1
ATOM 1208 N N . ILE A 1 157 ? -8.397 -4.904 0.314 1.00 91.06 157 ILE A N 1
ATOM 1209 C CA . ILE A 1 157 ? -7.520 -4.932 -0.857 1.00 91.06 157 ILE A CA 1
ATOM 1210 C C . ILE A 1 157 ? -6.182 -4.254 -0.544 1.00 91.06 157 ILE A C 1
ATOM 1212 O O . ILE A 1 157 ? -5.130 -4.796 -0.886 1.00 91.06 157 ILE A O 1
ATOM 1216 N N . VAL A 1 158 ? -6.188 -3.107 0.144 1.00 89.94 158 VAL A N 1
ATOM 1217 C CA . VAL A 1 158 ? -4.953 -2.444 0.596 1.00 89.94 158 VAL A CA 1
ATOM 1218 C C . VAL A 1 158 ? -4.189 -3.329 1.580 1.00 89.94 158 VAL A C 1
ATOM 1220 O O . VAL A 1 158 ? -2.971 -3.462 1.443 1.00 89.94 158 VAL A O 1
ATOM 1223 N N . GLY A 1 159 ? -4.887 -3.983 2.513 1.00 91.44 159 GLY A N 1
ATOM 1224 C CA . GLY A 1 159 ? -4.289 -4.953 3.429 1.00 91.44 159 GLY A CA 1
ATOM 1225 C C . GLY A 1 159 ? -3.605 -6.105 2.688 1.00 91.44 159 GLY A C 1
ATOM 1226 O O . GLY A 1 159 ? -2.438 -6.413 2.949 1.00 91.44 159 GLY A O 1
ATOM 1227 N N . LEU A 1 160 ? -4.284 -6.672 1.688 1.00 93.69 160 LEU A N 1
ATOM 1228 C CA . LEU A 1 160 ? -3.775 -7.775 0.877 1.00 93.69 160 LEU A CA 1
ATOM 1229 C C . LEU A 1 160 ? -2.556 -7.366 0.038 1.00 93.69 160 LEU A C 1
ATOM 1231 O O . LEU A 1 160 ? -1.536 -8.058 0.049 1.00 93.69 160 LEU A O 1
ATOM 1235 N N . ILE A 1 161 ? -2.641 -6.240 -0.676 1.00 91.75 161 ILE A N 1
ATOM 1236 C CA . ILE A 1 161 ? -1.539 -5.707 -1.494 1.00 91.75 161 ILE A CA 1
ATOM 1237 C C . ILE A 1 161 ? -0.336 -5.376 -0.606 1.00 91.75 161 ILE A C 1
ATOM 1239 O O . ILE A 1 161 ? 0.800 -5.700 -0.957 1.00 91.75 161 ILE A O 1
ATOM 1243 N N . GLY A 1 162 ? -0.585 -4.783 0.563 1.00 90.50 162 GLY A N 1
ATOM 1244 C CA . GLY A 1 162 ? 0.424 -4.512 1.579 1.00 90.50 162 GLY A CA 1
ATOM 1245 C C . GLY A 1 162 ? 1.162 -5.764 2.021 1.00 90.50 162 GLY A C 1
ATOM 1246 O O . GLY A 1 162 ? 2.392 -5.801 1.986 1.00 90.50 162 GLY A O 1
ATOM 1247 N N . ALA A 1 163 ? 0.417 -6.814 2.367 1.00 91.38 163 ALA A N 1
ATOM 1248 C CA . ALA A 1 163 ? 0.983 -8.093 2.769 1.00 91.38 163 ALA A CA 1
ATOM 1249 C C . ALA A 1 163 ? 1.832 -8.720 1.649 1.00 91.38 163 ALA A C 1
ATOM 1251 O O . ALA A 1 163 ? 2.991 -9.073 1.890 1.00 91.38 163 ALA A O 1
ATOM 1252 N N . LEU A 1 164 ? 1.284 -8.813 0.430 1.00 91.69 164 LEU A N 1
ATOM 1253 C CA . LEU A 1 164 ? 1.939 -9.437 -0.726 1.00 91.69 164 LEU A CA 1
ATOM 1254 C C . LEU A 1 164 ? 3.193 -8.686 -1.179 1.00 91.69 164 LEU A C 1
ATOM 1256 O O . LEU A 1 164 ? 4.165 -9.318 -1.586 1.00 91.69 164 LEU A O 1
ATOM 1260 N N . GLY A 1 165 ? 3.186 -7.354 -1.119 1.00 90.50 165 GLY A N 1
ATOM 1261 C CA . GLY A 1 165 ? 4.335 -6.539 -1.502 1.00 90.50 165 GLY A CA 1
ATOM 1262 C C . GLY A 1 165 ? 5.440 -6.549 -0.448 1.00 90.50 165 GLY A C 1
ATOM 1263 O O . GLY A 1 165 ? 6.613 -6.730 -0.784 1.00 90.50 165 GLY A O 1
ATOM 1264 N N . PHE A 1 166 ? 5.079 -6.392 0.828 1.00 91.94 166 PHE A N 1
ATOM 1265 C CA . PHE A 1 166 ? 6.021 -6.101 1.909 1.00 91.94 166 PHE A CA 1
ATOM 1266 C C . PHE A 1 166 ? 7.140 -7.137 2.057 1.00 91.94 166 PHE A C 1
ATOM 1268 O O . PHE A 1 166 ? 8.318 -6.799 1.949 1.00 91.94 166 PHE A O 1
ATOM 1275 N N . TRP A 1 167 ? 6.807 -8.406 2.302 1.00 93.75 167 TRP A N 1
ATOM 1276 C CA . TRP A 1 167 ? 7.840 -9.399 2.594 1.00 93.75 167 TRP A CA 1
ATOM 1277 C C . TRP A 1 167 ? 8.796 -9.644 1.417 1.00 93.75 167 TRP A C 1
ATOM 1279 O O . TRP A 1 167 ? 9.999 -9.478 1.623 1.00 93.75 167 TRP A O 1
ATOM 1289 N N . PRO A 1 168 ? 8.340 -9.982 0.194 1.00 92.69 168 PRO A N 1
ATOM 1290 C CA . PRO A 1 168 ? 9.260 -10.290 -0.897 1.00 92.69 168 PRO A CA 1
ATOM 1291 C C . PRO A 1 168 ? 10.090 -9.078 -1.332 1.00 92.69 168 PRO A C 1
ATOM 1293 O O . PRO A 1 168 ? 11.284 -9.232 -1.590 1.00 92.69 168 PRO A O 1
ATOM 1296 N N . THR A 1 169 ? 9.488 -7.884 -1.398 1.00 91.31 169 THR A N 1
ATOM 1297 C CA . THR A 1 169 ? 10.138 -6.711 -2.010 1.00 91.31 169 THR A CA 1
ATOM 1298 C C . THR A 1 169 ? 10.848 -5.803 -1.008 1.00 91.31 169 THR A C 1
ATOM 1300 O O . THR A 1 169 ? 11.924 -5.296 -1.322 1.00 91.31 169 THR A O 1
ATOM 1303 N N . THR A 1 170 ? 10.310 -5.637 0.204 1.00 90.56 170 THR A N 1
ATOM 1304 C CA . THR A 1 170 ? 10.852 -4.707 1.212 1.00 90.56 170 THR A CA 1
ATOM 1305 C C . THR A 1 170 ? 11.821 -5.395 2.170 1.00 90.56 170 THR A C 1
ATOM 1307 O O . THR A 1 170 ? 12.781 -4.772 2.620 1.00 90.56 170 THR A O 1
ATOM 1310 N N . VAL A 1 171 ? 11.607 -6.680 2.477 1.00 93.25 171 VAL A N 1
ATOM 1311 C CA . VAL A 1 171 ? 12.413 -7.403 3.476 1.00 93.25 171 VAL A CA 1
ATOM 1312 C C . VAL A 1 171 ? 13.292 -8.464 2.828 1.00 93.25 171 VAL A C 1
ATOM 1314 O O . VAL A 1 171 ? 14.513 -8.331 2.832 1.00 93.25 171 VAL A O 1
ATOM 1317 N N . PHE A 1 172 ? 12.692 -9.507 2.257 1.00 95.44 172 PHE A N 1
ATOM 1318 C CA . PHE A 1 172 ? 13.389 -10.697 1.781 1.00 95.44 172 PHE A CA 1
ATOM 1319 C C . PHE A 1 172 ? 14.462 -10.353 0.749 1.00 95.44 172 PHE A C 1
ATOM 1321 O O . PHE A 1 172 ? 15.633 -10.675 0.952 1.00 95.44 172 PHE A O 1
ATOM 1328 N N . PHE A 1 173 ? 14.080 -9.684 -0.343 1.00 95.38 173 PHE A N 1
ATOM 1329 C CA . PHE A 1 173 ? 15.006 -9.416 -1.437 1.00 95.38 173 PHE A CA 1
ATOM 1330 C C . PHE A 1 173 ? 16.173 -8.504 -1.009 1.00 95.38 173 PHE A C 1
ATOM 1332 O O . PHE A 1 173 ? 17.320 -8.930 -1.167 1.00 95.38 173 PHE A O 1
ATOM 1339 N N . PRO A 1 174 ? 15.953 -7.327 -0.383 1.00 94.75 174 PRO A N 1
ATOM 1340 C CA . PRO A 1 174 ? 17.053 -6.480 0.076 1.00 94.75 174 PRO A CA 1
ATOM 1341 C C . PRO A 1 174 ? 17.960 -7.161 1.107 1.00 94.75 174 PRO A C 1
ATOM 1343 O O . PRO A 1 174 ? 19.182 -7.043 1.012 1.00 94.75 174 PRO A O 1
ATOM 1346 N N . VAL A 1 175 ? 17.392 -7.908 2.063 1.00 95.81 175 VAL A N 1
ATOM 1347 C CA . VAL A 1 175 ? 18.166 -8.604 3.104 1.00 95.81 175 VAL A CA 1
ATOM 1348 C C . VAL A 1 175 ? 19.050 -9.695 2.502 1.00 95.81 175 VAL A C 1
ATOM 1350 O O . VAL A 1 175 ? 20.238 -9.766 2.825 1.00 95.81 175 VAL A O 1
ATOM 1353 N N . GLU A 1 176 ? 18.516 -10.526 1.606 1.00 96.12 176 GLU A N 1
ATOM 1354 C CA . GLU A 1 176 ? 19.298 -11.584 0.957 1.00 96.12 176 GLU A CA 1
ATOM 1355 C C . GLU A 1 176 ? 20.360 -11.010 0.008 1.00 96.12 176 GLU A C 1
ATOM 1357 O O . GLU A 1 176 ? 21.493 -11.502 -0.016 1.00 96.12 176 GLU A O 1
ATOM 1362 N N . CYS A 1 177 ? 20.047 -9.934 -0.724 1.00 96.81 177 CYS A N 1
ATOM 1363 C CA . CYS A 1 177 ? 21.031 -9.193 -1.516 1.00 96.81 177 CYS A CA 1
ATOM 1364 C C . CYS A 1 177 ? 22.165 -8.659 -0.635 1.00 96.81 177 CYS A C 1
ATOM 1366 O O . CYS A 1 177 ? 23.338 -8.877 -0.942 1.00 96.81 177 CYS A O 1
ATOM 1368 N N . TRP A 1 178 ? 21.837 -8.025 0.492 1.00 97.00 178 TRP A N 1
ATOM 1369 C CA . TRP A 1 178 ? 22.829 -7.474 1.410 1.00 97.00 178 TRP A CA 1
ATOM 1370 C C . TRP A 1 178 ? 23.717 -8.562 2.027 1.00 97.00 178 TRP A C 1
ATOM 1372 O O . TRP A 1 178 ? 24.940 -8.422 2.045 1.00 97.00 178 TRP A O 1
ATOM 1382 N N . ILE A 1 179 ? 23.135 -9.688 2.462 1.00 96.88 179 ILE A N 1
ATOM 1383 C CA . ILE A 1 179 ? 23.897 -10.836 2.979 1.00 96.88 179 ILE A CA 1
ATOM 1384 C C . ILE A 1 179 ? 24.863 -11.378 1.920 1.00 96.88 179 ILE A C 1
ATOM 1386 O O . ILE A 1 179 ? 25.992 -11.732 2.266 1.00 96.88 179 ILE A O 1
ATOM 1390 N N . ARG A 1 180 ? 24.442 -11.456 0.648 1.00 95.88 180 ARG A N 1
ATOM 1391 C CA . ARG A 1 180 ? 25.300 -11.942 -0.442 1.00 95.88 180 ARG A CA 1
ATOM 1392 C C . ARG A 1 180 ? 26.435 -10.987 -0.790 1.00 95.88 180 ARG A C 1
ATOM 1394 O O . ARG A 1 180 ? 27.526 -11.464 -1.075 1.00 95.88 180 ARG A O 1
ATOM 1401 N N . VAL A 1 181 ? 26.194 -9.678 -0.761 1.00 97.50 181 VAL A N 1
ATOM 1402 C CA . VAL A 1 181 ? 27.208 -8.670 -1.110 1.00 97.50 181 VAL A CA 1
ATOM 1403 C C . VAL A 1 181 ? 28.217 -8.473 0.020 1.00 97.50 181 VAL A C 1
ATOM 1405 O O . VAL A 1 181 ? 29.419 -8.486 -0.222 1.00 97.50 181 VAL A O 1
ATOM 1408 N N . TYR A 1 182 ? 27.747 -8.311 1.258 1.00 96.56 182 TYR A N 1
ATOM 1409 C CA . TYR A 1 182 ? 28.599 -7.905 2.382 1.00 96.56 182 TYR A CA 1
ATOM 1410 C C . TYR A 1 182 ? 29.086 -9.066 3.251 1.00 96.56 182 TYR A C 1
ATOM 1412 O O . TYR A 1 182 ? 29.923 -8.857 4.123 1.00 96.56 182 TYR A O 1
ATOM 1420 N N . ASN A 1 183 ? 28.563 -10.278 3.038 1.00 95.06 183 ASN A N 1
ATOM 1421 C CA . ASN A 1 183 ? 28.945 -11.503 3.744 1.00 95.06 183 ASN A CA 1
ATOM 1422 C C . ASN A 1 183 ? 29.146 -11.309 5.269 1.00 95.06 183 ASN A C 1
ATOM 1424 O O . ASN A 1 183 ? 30.232 -11.554 5.795 1.00 95.06 183 ASN A O 1
ATOM 1428 N N . PRO A 1 184 ? 28.106 -10.874 5.999 1.00 95.94 184 PRO A N 1
ATOM 1429 C CA . PRO A 1 184 ? 28.220 -10.472 7.396 1.00 95.94 184 PRO A CA 1
ATOM 1430 C C . PRO A 1 184 ? 28.521 -11.651 8.334 1.00 95.94 184 PRO A C 1
ATOM 1432 O O . PRO A 1 184 ? 28.241 -12.818 8.014 1.00 95.94 184 PRO A O 1
ATOM 1435 N N . ASP A 1 185 ? 28.982 -11.311 9.543 1.00 96.88 185 ASP A N 1
ATOM 1436 C CA . ASP A 1 185 ? 29.220 -12.236 10.658 1.00 96.88 185 ASP A CA 1
ATOM 1437 C C . ASP A 1 185 ? 28.024 -13.164 10.920 1.00 96.88 185 ASP A C 1
ATOM 1439 O O . ASP A 1 185 ? 26.859 -12.780 10.753 1.00 96.88 185 ASP A O 1
ATOM 1443 N N . LYS A 1 186 ? 28.293 -14.372 11.436 1.00 95.81 186 LYS A N 1
ATOM 1444 C CA . LYS A 1 186 ? 27.263 -15.395 11.711 1.00 95.81 186 LYS A CA 1
ATOM 1445 C C . LYS A 1 186 ? 26.101 -14.865 12.561 1.00 95.81 186 LYS A C 1
ATOM 1447 O O . LYS A 1 186 ? 24.949 -15.153 12.251 1.00 95.81 186 LYS A O 1
ATOM 1452 N N . ARG A 1 187 ? 26.384 -14.046 13.584 1.00 96.44 187 ARG A N 1
ATOM 1453 C CA . ARG A 1 187 ? 25.358 -13.446 14.459 1.00 96.44 187 ARG A CA 1
ATOM 1454 C C . ARG A 1 187 ? 24.452 -12.468 13.705 1.00 96.44 187 ARG A C 1
ATOM 1456 O O . ARG A 1 187 ? 23.238 -12.538 13.849 1.00 96.44 187 ARG A O 1
ATOM 1463 N N . LYS A 1 188 ? 25.023 -11.582 12.883 1.00 95.50 188 LYS A N 1
ATOM 1464 C CA . LYS A 1 188 ? 24.255 -10.624 12.066 1.00 95.50 188 LYS A CA 1
ATOM 1465 C C . LYS A 1 188 ? 23.395 -11.359 11.041 1.00 95.50 188 LYS A C 1
ATOM 1467 O O . LYS A 1 188 ? 22.206 -11.087 10.931 1.00 95.50 188 LYS A O 1
ATOM 1472 N N . ARG A 1 189 ? 23.970 -12.352 10.355 1.00 96.25 189 ARG A N 1
ATOM 1473 C CA . ARG A 1 189 ? 23.240 -13.211 9.411 1.00 96.25 189 ARG A CA 1
ATOM 1474 C C . ARG A 1 189 ? 22.080 -13.947 10.073 1.00 96.25 189 ARG A C 1
ATOM 1476 O O . ARG A 1 189 ? 21.010 -14.030 9.484 1.00 96.25 189 ARG A O 1
ATOM 1483 N N . PHE A 1 190 ? 22.292 -14.476 11.277 1.00 96.56 190 PHE A N 1
ATOM 1484 C CA . PHE A 1 190 ? 21.242 -15.131 12.049 1.00 96.56 190 PHE A CA 1
ATOM 1485 C C . PHE A 1 190 ? 20.073 -14.175 12.310 1.00 96.56 190 PHE A C 1
ATOM 1487 O O . PHE A 1 190 ? 18.951 -14.486 11.925 1.00 96.56 190 PHE A O 1
ATOM 1494 N N . TRP A 1 191 ? 20.334 -12.983 12.859 1.00 97.50 191 TRP A N 1
ATOM 1495 C CA . TRP A 1 191 ? 19.277 -12.003 13.136 1.00 97.50 191 TRP A CA 1
ATOM 1496 C C . TRP A 1 191 ? 18.562 -11.505 11.880 1.00 97.50 191 TRP A C 1
ATOM 1498 O O . TRP A 1 191 ? 17.345 -11.361 11.898 1.00 97.50 191 TRP A O 1
ATOM 1508 N N . LEU A 1 192 ? 19.283 -11.311 10.775 1.00 96.56 192 LEU A N 1
ATOM 1509 C CA . LEU A 1 192 ? 18.678 -10.946 9.493 1.00 96.56 192 LEU A CA 1
ATOM 1510 C C . LEU A 1 192 ? 17.752 -12.043 8.953 1.00 96.56 192 LEU A C 1
ATOM 1512 O O . LEU A 1 192 ? 16.683 -11.741 8.433 1.00 96.56 192 LEU A O 1
ATOM 1516 N N . ARG A 1 193 ? 18.118 -13.320 9.114 1.00 95.94 193 ARG A N 1
ATOM 1517 C CA . ARG A 1 193 ? 17.251 -14.445 8.731 1.00 95.94 193 ARG A CA 1
ATOM 1518 C C . ARG A 1 193 ? 16.047 -14.593 9.651 1.00 95.94 193 ARG A C 1
ATOM 1520 O O . ARG A 1 193 ? 14.960 -14.875 9.162 1.00 95.94 193 ARG A O 1
ATOM 1527 N N . VAL A 1 194 ? 16.222 -14.369 10.954 1.00 97.12 194 VAL A N 1
ATOM 1528 C CA . VAL A 1 194 ? 15.108 -14.330 11.913 1.00 97.12 194 VAL A CA 1
ATOM 1529 C C . VAL A 1 194 ? 14.129 -13.218 11.541 1.00 97.12 194 VAL A C 1
ATOM 1531 O O . VAL A 1 194 ? 12.936 -13.487 11.452 1.00 97.12 194 VAL A O 1
ATOM 1534 N N . LEU A 1 195 ? 14.621 -12.009 11.247 1.00 95.19 195 LEU A N 1
ATOM 1535 C CA . LEU A 1 195 ? 13.800 -10.898 10.758 1.00 95.19 195 LEU A CA 1
ATOM 1536 C C . LEU A 1 195 ? 13.044 -11.290 9.482 1.00 95.19 195 LEU A C 1
ATOM 1538 O O . LEU A 1 195 ? 11.836 -11.097 9.403 1.00 95.19 195 LEU A O 1
ATOM 1542 N N . ASN A 1 196 ? 13.740 -11.891 8.514 1.00 95.62 196 ASN A N 1
ATOM 1543 C CA . ASN A 1 196 ? 13.149 -12.324 7.251 1.00 95.62 196 ASN A CA 1
ATOM 1544 C C . ASN A 1 196 ? 12.003 -13.335 7.465 1.00 95.62 196 ASN A C 1
ATOM 1546 O O . ASN A 1 196 ? 10.914 -13.159 6.924 1.00 95.62 196 ASN A O 1
ATOM 1550 N N . ILE A 1 197 ? 12.213 -14.354 8.306 1.00 96.31 197 ILE A N 1
ATOM 1551 C CA . ILE A 1 197 ? 11.191 -15.360 8.640 1.00 96.31 197 ILE A CA 1
ATOM 1552 C C . ILE A 1 197 ? 10.024 -14.727 9.408 1.00 96.31 197 ILE A C 1
ATOM 1554 O O . ILE A 1 197 ? 8.869 -14.992 9.085 1.00 96.31 197 ILE A O 1
ATOM 1558 N N . ALA A 1 198 ? 10.304 -13.873 10.395 1.00 95.69 198 ALA A N 1
ATOM 1559 C CA . ALA A 1 198 ? 9.276 -13.205 11.189 1.00 95.69 198 ALA A CA 1
ATOM 1560 C C . ALA A 1 198 ? 8.376 -12.312 10.320 1.00 95.69 198 ALA A C 1
ATOM 1562 O O . ALA A 1 198 ? 7.153 -12.390 10.417 1.00 95.69 198 ALA A O 1
ATOM 1563 N N . CYS A 1 199 ? 8.967 -11.520 9.420 1.00 94.81 199 CYS A N 1
ATOM 1564 C CA . CYS A 1 199 ? 8.227 -10.723 8.444 1.00 94.81 199 CYS A CA 1
ATOM 1565 C C . CYS A 1 199 ? 7.422 -11.598 7.473 1.00 94.81 199 CYS A C 1
ATOM 1567 O O . CYS A 1 199 ? 6.296 -11.241 7.142 1.00 94.81 199 CYS A O 1
ATOM 1569 N N . GLY A 1 200 ? 7.953 -12.756 7.068 1.00 95.12 200 GLY A N 1
ATOM 1570 C CA . GLY A 1 200 ? 7.220 -13.725 6.251 1.00 95.12 200 GLY A CA 1
ATOM 1571 C C . GLY A 1 200 ? 5.976 -14.267 6.958 1.00 95.12 200 GLY A C 1
ATOM 1572 O O . GLY A 1 200 ? 4.891 -14.264 6.382 1.00 95.12 200 GLY A O 1
ATOM 1573 N N . ILE A 1 201 ? 6.097 -14.659 8.231 1.00 95.75 201 ILE A N 1
ATOM 1574 C CA . ILE A 1 201 ? 4.959 -15.108 9.052 1.00 95.75 201 ILE A CA 1
ATOM 1575 C C . ILE A 1 201 ? 3.923 -13.988 9.201 1.00 95.75 201 ILE A C 1
ATOM 1577 O O . ILE A 1 201 ? 2.728 -14.234 9.045 1.00 95.75 201 ILE A O 1
ATOM 1581 N N . LEU A 1 202 ? 4.374 -12.759 9.462 1.00 94.44 202 LEU A N 1
ATOM 1582 C CA . LEU A 1 202 ? 3.499 -11.596 9.596 1.00 94.44 202 LEU A CA 1
ATOM 1583 C C . LEU A 1 202 ? 2.718 -11.317 8.303 1.00 94.44 202 LEU A C 1
ATOM 1585 O O . LEU A 1 202 ? 1.506 -11.116 8.355 1.00 94.44 202 LEU A O 1
ATOM 1589 N N . THR A 1 203 ? 3.388 -11.367 7.149 1.00 94.50 203 THR A N 1
ATOM 1590 C CA . THR A 1 203 ? 2.752 -11.244 5.831 1.00 94.50 203 THR A CA 1
ATOM 1591 C C . THR A 1 203 ? 1.719 -12.345 5.595 1.00 94.50 203 THR A C 1
ATOM 1593 O O . THR A 1 203 ? 0.623 -12.048 5.128 1.00 94.50 203 THR A O 1
ATOM 1596 N N . LEU A 1 204 ? 2.025 -13.602 5.930 1.00 96.06 204 LEU A N 1
ATOM 1597 C CA . LEU A 1 204 ? 1.073 -14.705 5.766 1.00 96.06 204 LEU A CA 1
ATOM 1598 C C . LEU A 1 204 ? -0.167 -14.512 6.642 1.00 96.06 204 LEU A C 1
ATOM 1600 O O . LEU A 1 204 ? -1.287 -14.686 6.169 1.00 96.06 204 LEU A O 1
ATOM 1604 N N . ALA A 1 205 ? 0.027 -14.113 7.898 1.00 96.12 205 ALA A N 1
ATOM 1605 C CA . ALA A 1 205 ? -1.070 -13.839 8.814 1.00 96.12 205 ALA A CA 1
ATOM 1606 C C . ALA A 1 205 ? -1.946 -12.681 8.303 1.00 96.12 205 ALA A C 1
ATOM 1608 O O . ALA A 1 205 ? -3.170 -12.804 8.279 1.00 96.12 205 ALA A O 1
ATOM 1609 N N . ALA A 1 206 ? -1.325 -11.598 7.822 1.00 95.75 206 ALA A N 1
ATOM 1610 C CA . ALA A 1 206 ? -2.034 -10.466 7.237 1.00 95.75 206 ALA A CA 1
ATOM 1611 C C . ALA A 1 206 ? -2.838 -10.856 5.992 1.00 95.75 206 ALA A C 1
ATOM 1613 O O . ALA A 1 206 ? -4.016 -10.526 5.893 1.00 95.75 206 ALA A O 1
ATOM 1614 N N . MET A 1 207 ? -2.234 -11.637 5.093 1.00 95.50 207 MET A N 1
ATOM 1615 C CA . MET A 1 207 ? -2.884 -12.148 3.889 1.00 95.50 207 MET A CA 1
ATOM 1616 C C . MET A 1 207 ? -4.112 -13.005 4.219 1.00 95.50 207 MET A C 1
ATOM 1618 O O . MET A 1 207 ? -5.150 -12.844 3.585 1.00 95.50 207 MET A O 1
ATOM 1622 N N . VAL A 1 208 ? -4.026 -13.881 5.227 1.00 96.44 208 VAL A N 1
ATOM 1623 C CA . VAL A 1 208 ? -5.179 -14.674 5.692 1.00 96.44 208 VAL A CA 1
ATOM 1624 C C . VAL A 1 208 ? -6.299 -13.766 6.204 1.00 96.44 208 VAL A C 1
ATOM 1626 O O . VAL A 1 208 ? -7.458 -13.995 5.865 1.00 96.44 208 VAL A O 1
ATOM 1629 N N . GLY A 1 209 ? -5.961 -12.725 6.972 1.00 95.50 209 GLY A N 1
ATOM 1630 C CA . GLY A 1 209 ? -6.918 -11.715 7.431 1.00 95.50 209 GLY A CA 1
ATOM 1631 C C . GLY A 1 209 ? -7.631 -11.011 6.282 1.00 95.50 209 GLY A C 1
ATOM 1632 O O . GLY A 1 209 ? -8.857 -11.015 6.231 1.00 95.50 209 GLY A O 1
ATOM 1633 N N . SER A 1 210 ? -6.868 -10.463 5.335 1.00 95.44 210 SER A N 1
ATOM 1634 C CA . SER A 1 210 ? -7.420 -9.751 4.181 1.00 95.44 210 SER A CA 1
ATOM 1635 C C . SER A 1 210 ? -8.278 -10.651 3.295 1.00 95.44 210 SER A C 1
ATOM 1637 O O . SER A 1 210 ? -9.374 -10.259 2.915 1.00 95.44 210 SER A O 1
ATOM 1639 N N . ILE A 1 211 ? -7.829 -11.876 2.994 1.00 95.19 211 ILE A N 1
ATOM 1640 C CA . ILE A 1 211 ? -8.609 -12.825 2.184 1.00 95.19 211 ILE A CA 1
ATOM 1641 C C . ILE A 1 211 ? -9.920 -13.179 2.884 1.00 95.19 211 ILE A C 1
ATOM 1643 O O . ILE A 1 211 ? -10.961 -13.217 2.235 1.00 95.19 211 ILE A O 1
ATOM 1647 N N . GLN A 1 212 ? -9.887 -13.437 4.192 1.00 95.50 212 GLN A N 1
ATOM 1648 C CA . GLN A 1 212 ? -11.096 -13.779 4.932 1.00 95.50 212 GLN A CA 1
ATOM 1649 C C . GLN A 1 212 ? -12.116 -12.634 4.896 1.00 95.50 212 GLN A C 1
ATOM 1651 O O . GLN A 1 212 ? -13.293 -12.905 4.654 1.00 95.50 212 GLN A O 1
ATOM 1656 N N . LEU A 1 213 ? -11.674 -11.388 5.095 1.00 92.94 213 LEU A N 1
ATOM 1657 C CA . LEU A 1 213 ? -12.565 -10.229 5.052 1.00 92.94 213 LEU A CA 1
ATOM 1658 C C . LEU A 1 213 ? -13.115 -10.001 3.645 1.00 92.94 213 LEU A C 1
ATOM 1660 O O . LEU A 1 213 ? -14.323 -9.878 3.506 1.00 92.94 213 LEU A O 1
ATOM 1664 N N . ILE A 1 214 ? -12.288 -10.122 2.598 1.00 92.62 214 ILE A N 1
ATOM 1665 C CA . ILE A 1 214 ? -12.761 -10.069 1.203 1.00 92.62 214 ILE A CA 1
ATOM 1666 C C . ILE A 1 214 ? -13.841 -11.126 0.956 1.00 92.62 214 ILE A C 1
ATOM 1668 O O . ILE A 1 214 ? -14.851 -10.832 0.327 1.00 92.62 214 ILE A O 1
ATOM 1672 N N . VAL A 1 215 ? -13.657 -12.361 1.431 1.00 92.69 215 VAL A N 1
ATOM 1673 C CA . VAL A 1 215 ? -14.650 -13.436 1.256 1.00 92.69 215 VAL A CA 1
ATOM 1674 C C . VAL A 1 215 ? -15.959 -13.107 1.977 1.00 92.69 215 VAL A C 1
ATOM 1676 O O . VAL A 1 215 ? -17.030 -13.338 1.421 1.00 92.69 215 VAL A O 1
ATOM 1679 N N . VAL A 1 216 ? -15.894 -12.562 3.193 1.00 91.88 216 VAL A N 1
ATOM 1680 C CA . VAL A 1 216 ? -17.094 -12.167 3.942 1.00 91.88 216 VAL A CA 1
ATOM 1681 C C . VAL A 1 216 ? -17.786 -10.976 3.290 1.00 91.88 216 VAL A C 1
ATOM 1683 O O . VAL A 1 216 ? -18.982 -11.058 3.016 1.00 91.88 216 VAL A O 1
ATOM 1686 N N . ASP A 1 217 ? -17.051 -9.918 2.977 1.00 89.06 217 ASP A N 1
ATOM 1687 C CA . ASP A 1 217 ? -17.613 -8.678 2.448 1.00 89.06 217 ASP A CA 1
ATOM 1688 C C . ASP A 1 217 ? -18.130 -8.861 1.011 1.00 89.06 217 ASP A C 1
ATOM 1690 O O . ASP A 1 217 ? -19.158 -8.294 0.640 1.00 89.06 217 ASP A O 1
ATOM 1694 N N . SER A 1 218 ? -17.500 -9.737 0.217 1.00 89.19 218 SER A N 1
ATOM 1695 C CA . SER A 1 218 ? -17.994 -10.096 -1.122 1.00 89.19 218 SER A CA 1
ATOM 1696 C C . SER A 1 218 ? -19.227 -10.997 -1.111 1.00 89.19 218 SER A C 1
ATOM 1698 O O . SER A 1 218 ? -19.979 -10.986 -2.082 1.00 89.19 218 SER A O 1
ATOM 1700 N N . SER A 1 219 ? -19.484 -11.746 -0.034 1.00 88.25 219 SER A N 1
ATOM 1701 C CA . SER A 1 219 ? -20.629 -12.669 0.025 1.00 88.25 219 SER A CA 1
ATOM 1702 C C . SER A 1 219 ? -21.992 -11.968 -0.023 1.00 88.25 219 SER A C 1
ATOM 1704 O O . SER A 1 219 ? -22.971 -12.568 -0.463 1.00 88.25 219 SER A O 1
ATOM 1706 N N . GLY A 1 220 ? -22.052 -10.704 0.409 1.00 80.12 220 GLY A N 1
ATOM 1707 C CA . GLY A 1 220 ? -23.252 -9.864 0.365 1.00 80.12 220 GLY A CA 1
ATOM 1708 C C . GLY A 1 220 ? -23.235 -8.805 -0.737 1.00 80.12 220 GLY A C 1
ATOM 1709 O O . GLY A 1 220 ? -24.139 -7.976 -0.777 1.00 80.12 220 GLY A O 1
ATOM 1710 N N . TYR A 1 221 ? -22.213 -8.793 -1.596 1.00 83.25 221 TYR A N 1
ATOM 1711 C CA . TYR A 1 221 ? -22.052 -7.778 -2.631 1.00 83.25 221 TYR A CA 1
ATOM 1712 C C . TYR A 1 221 ? -22.696 -8.214 -3.946 1.00 83.25 221 TYR A C 1
ATOM 1714 O O . TYR A 1 221 ? -22.367 -9.267 -4.497 1.00 83.25 221 TYR A O 1
ATOM 1722 N N . SER A 1 222 ? -23.564 -7.364 -4.484 1.00 78.25 222 SER A N 1
ATOM 1723 C CA . SER A 1 222 ? -24.065 -7.463 -5.848 1.00 78.25 222 SER A CA 1
ATOM 1724 C C . SER A 1 222 ? -23.592 -6.268 -6.669 1.00 78.25 222 SER A C 1
ATOM 1726 O O . SER A 1 222 ? -23.439 -5.148 -6.188 1.00 78.25 222 SER A O 1
ATOM 1728 N N . PHE A 1 223 ? -23.290 -6.533 -7.936 1.00 70.00 223 PHE A N 1
ATOM 1729 C CA . PHE A 1 223 ? -22.614 -5.573 -8.806 1.00 70.00 223 PHE A CA 1
ATOM 1730 C C . PHE A 1 223 ? -23.481 -4.368 -9.202 1.00 70.00 223 PHE A C 1
ATOM 1732 O O . PHE A 1 223 ? -22.931 -3.307 -9.493 1.00 70.00 223 PHE A O 1
ATOM 1739 N N . PHE A 1 224 ? -24.804 -4.547 -9.281 1.00 63.84 224 PHE A N 1
ATOM 1740 C CA . PHE A 1 224 ? -25.730 -3.592 -9.903 1.00 63.84 224 PHE A CA 1
ATOM 1741 C C . PHE A 1 224 ? -27.119 -3.534 -9.235 1.00 63.84 224 PHE A C 1
ATOM 1743 O O . PHE A 1 224 ? -28.074 -3.161 -9.917 1.00 63.84 224 PHE A O 1
ATOM 1750 N N . ASP A 1 225 ? -27.247 -3.895 -7.952 1.00 51.81 225 ASP A N 1
ATOM 1751 C CA . ASP A 1 225 ? -28.517 -3.718 -7.216 1.00 51.81 225 ASP A CA 1
ATOM 1752 C C . ASP A 1 225 ? -28.590 -2.374 -6.474 1.00 51.81 225 ASP A C 1
ATOM 1754 O O . ASP A 1 225 ? -27.533 -1.884 -6.007 1.00 51.81 225 ASP A O 1
#

Foldseek 3Di:
DQPLLLVLLLVLLVVLAQDAADPVADPDDPVLVQLVVLLVLLLLLLQVLDVVSSVSCVSSVVSLCSNQPPNADPPNLVVGPDDVVSSVVSVVSVVVVVVVVCVVVVVVVLVVVLVVLVPDPPRDPVCHDPNVNVVVVVVVVVVVVVVCLVQVPVSLVSSQCSLVCRLPPPQVPVLVVCCVPVVDDPVVNVVSVVVSVVSNVSSVSSNVSSVVVSVVVVVPDDNPD

InterPro domains:
  IPR013057 Amino acid transporter, transmembrane domain [PF01490] (60-213)

Sequence (225 aa):
MSFAYSCIALGLSIAEGNTYGTIAGQKLSPSAKAFGVLNSLGSVLFAYSFSMILVEIQAVSVAGYMAFGSSIQPDILTRFAGPGWVLIWANAMVIIHMVPAYQVYAQPTLAFIEERYARWARAPAWSRGWKLRIPLRSFYVVAVCIIAICLPFFNDIVGLIGALGFWPTTVFFPVECWIRVYNPDKRKRFWLRVLNIACGILTLAAMVGSIQLIVVDSSGYSFFD

Organism: Auxenochlorella protothecoides (NCBI:txid3075)

Secondary structure (DSSP, 8-state):
--HHHHHHHHHHHHHH-SSS--TT-----HHHHHHHHHHHHHHHHHHHTSHHHHHHHHHHHHHHHHHHGGG--SSGGGG--S-HHHHHHHHHHHHHHHHHHHHHHHHHHHHHHHHHHHT-TT--GGGSTHHHHHHHHHHHHHHHHHHHHH---HHHHHHHHHHHHIIIIIIIHHHHHHHHHH---HHHHHHHHHHHHHHHHHHHHHHHHHHHHHHHHHHT--S--

pLDDT: mean 90.86, std 5.86, range [51.81, 97.5]